Protein AF-A0A812RDA7-F1 (afdb_monomer_lite)

Organism: NCBI:txid878477

Sequence (235 aa):
MCALALPCQLLLAAVVLAHCRSIDVMEEQVRHFTIEQSKSFCCRSGHIDRRTGRPVPCDRIIMVRCISEWFGSTESFESLVQDKLRTVLVHQLANHVFSYSRIVQAMSPTMWVVFDMWTGQWIADGYDLAMLLEIAAGIILYGLFFLPSNCLVLLRLAYKARHLSSRTSVQALLSAGLVATGALMFGLFVMAERSLAYFVGHV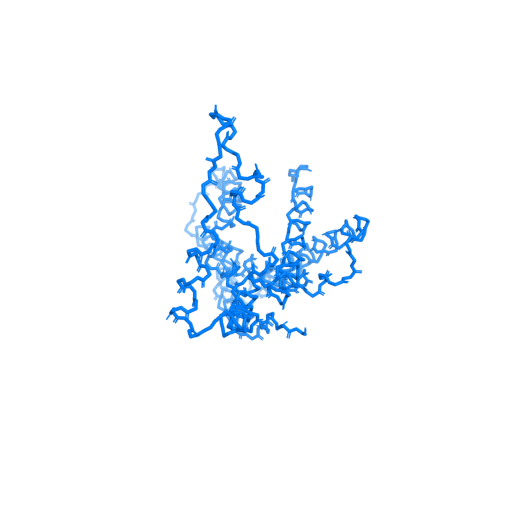FGNSVYASAVTLPVMGLVTVLLWRCMPSAEIV

pLDDT: mean 90.08, std 6.91, range [53.78, 97.69]

Secondary structure (DSSP, 8-state):
--TTHHHHHHHHHHHHHHHHHHHHHHHHHHHT--TTT---HHHHTTTB-TTT--B---THHHHHHHHHHHHSSHHHHHHHIIIIIHHHHHHIIIIITT-HHHHHHHHHHHHHHHHHHHHHHHTTT---HHHHHHHHHHIIIIIIIIHHHHHHHHHHHHHHGGGS---HHHHHHHHHHHHHHHHHHHHHHHHHHHHHHHHHHHHHS-THHHHHHHHHHHHHHHHHHHHHSPP----

Structure (mmCIF, N/CA/C/O backbone):
data_AF-A0A812RDA7-F1
#
_entry.id   AF-A0A812RDA7-F1
#
loop_
_atom_site.group_PDB
_atom_site.id
_atom_site.type_symbol
_atom_site.label_atom_id
_atom_site.label_alt_id
_atom_site.label_comp_id
_atom_site.label_asym_id
_atom_site.label_entity_id
_atom_site.label_seq_id
_atom_site.pdbx_PDB_ins_code
_atom_site.Cartn_x
_atom_site.Cartn_y
_atom_site.Cartn_z
_atom_site.occupancy
_atom_site.B_iso_or_equiv
_atom_site.auth_seq_id
_atom_site.auth_comp_id
_atom_site.auth_asym_id
_atom_site.auth_atom_id
_atom_site.pdbx_PDB_model_num
ATOM 1 N N . MET A 1 1 ? 22.625 10.270 -5.469 1.00 53.78 1 MET A N 1
ATOM 2 C CA . MET A 1 1 ? 21.493 9.776 -4.651 1.00 53.78 1 MET A CA 1
ATOM 3 C C . MET A 1 1 ? 21.488 10.526 -3.326 1.00 53.78 1 MET 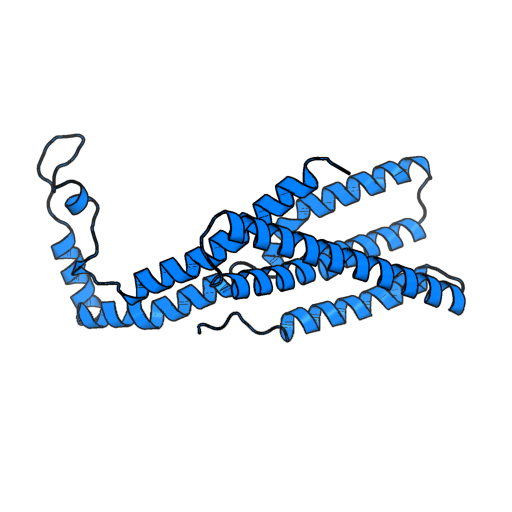A C 1
ATOM 5 O O . MET A 1 1 ? 22.551 10.658 -2.732 1.00 53.78 1 MET A O 1
ATOM 9 N N . CYS A 1 2 ? 20.346 11.061 -2.882 1.00 67.56 2 CYS A N 1
ATOM 10 C CA . CYS A 1 2 ? 20.254 11.782 -1.607 1.00 67.56 2 CYS A CA 1
ATOM 11 C C . CYS A 1 2 ? 20.591 10.855 -0.432 1.00 67.56 2 CYS A C 1
ATOM 13 O O . CYS A 1 2 ? 19.955 9.815 -0.276 1.00 67.56 2 CYS A O 1
ATOM 15 N N . ALA A 1 3 ? 21.518 11.267 0.437 1.00 71.81 3 ALA A N 1
ATOM 16 C CA . ALA A 1 3 ? 21.886 10.535 1.657 1.00 71.81 3 ALA A CA 1
ATOM 17 C C . ALA A 1 3 ? 20.684 10.236 2.585 1.00 71.81 3 ALA A C 1
ATOM 19 O O . ALA A 1 3 ? 20.743 9.334 3.414 1.00 71.81 3 ALA A O 1
ATOM 20 N N . LEU A 1 4 ? 19.573 10.962 2.413 1.00 84.50 4 LEU A N 1
ATOM 21 C CA . LEU A 1 4 ? 18.342 10.810 3.186 1.00 84.50 4 LEU A CA 1
ATOM 22 C C . LEU A 1 4 ? 17.362 9.760 2.635 1.00 84.50 4 LEU A C 1
ATOM 24 O O . LEU A 1 4 ? 16.407 9.416 3.323 1.00 84.50 4 LEU A O 1
ATOM 28 N N . ALA A 1 5 ? 17.576 9.209 1.435 1.00 83.75 5 ALA A N 1
ATOM 29 C CA . ALA A 1 5 ? 16.613 8.284 0.830 1.00 83.75 5 ALA A CA 1
ATOM 30 C C . ALA A 1 5 ? 16.417 7.012 1.674 1.00 83.75 5 ALA A C 1
ATOM 32 O O . ALA A 1 5 ? 15.287 6.642 1.995 1.00 83.75 5 ALA A O 1
ATOM 33 N N . LEU A 1 6 ? 17.520 6.390 2.098 1.00 88.69 6 LEU A N 1
ATOM 34 C CA . LEU A 1 6 ? 17.496 5.178 2.913 1.00 88.69 6 LEU A CA 1
ATOM 35 C C . LEU A 1 6 ? 16.836 5.387 4.292 1.00 88.69 6 LEU A C 1
ATOM 37 O O . LEU A 1 6 ? 15.920 4.627 4.613 1.00 88.69 6 LEU A O 1
ATOM 41 N N . PRO A 1 7 ? 17.218 6.390 5.114 1.00 92.56 7 PRO A N 1
ATOM 42 C CA . PRO A 1 7 ? 16.557 6.598 6.403 1.00 92.56 7 PRO A CA 1
ATOM 43 C C . PRO A 1 7 ? 15.071 6.951 6.255 1.00 92.56 7 PRO A C 1
ATOM 45 O O . PRO A 1 7 ? 14.262 6.478 7.051 1.00 92.56 7 PRO A O 1
ATOM 48 N N . CYS A 1 8 ? 14.676 7.700 5.218 1.00 91.12 8 CYS A N 1
ATOM 49 C CA . CYS A 1 8 ? 13.262 7.974 4.945 1.00 91.12 8 CYS A CA 1
ATOM 50 C C . CYS A 1 8 ? 12.480 6.701 4.588 1.00 91.12 8 CYS A C 1
ATOM 52 O O . CYS A 1 8 ? 11.377 6.500 5.095 1.00 91.12 8 CYS A O 1
ATOM 54 N N . GLN A 1 9 ? 13.046 5.817 3.762 1.00 91.56 9 GLN A N 1
ATOM 55 C CA . GLN A 1 9 ? 12.424 4.537 3.408 1.00 91.56 9 GLN A CA 1
ATOM 56 C C . GLN A 1 9 ? 12.303 3.600 4.616 1.00 91.56 9 GLN A C 1
ATOM 58 O O . GLN A 1 9 ? 11.265 2.965 4.797 1.00 91.56 9 GLN A O 1
ATOM 63 N N . LEU A 1 10 ? 13.326 3.550 5.475 1.00 94.50 10 LEU A N 1
ATOM 64 C CA . LEU A 1 10 ? 13.292 2.776 6.719 1.00 94.50 10 LEU A CA 1
ATOM 65 C C . LEU A 1 10 ? 12.227 3.305 7.685 1.00 94.50 10 LEU A C 1
ATOM 67 O O . LEU A 1 10 ? 11.482 2.513 8.261 1.00 94.50 10 LEU A O 1
ATOM 71 N N . LEU A 1 11 ? 12.118 4.629 7.833 1.00 95.00 11 LEU A N 1
ATOM 72 C CA . LEU A 1 11 ? 11.079 5.249 8.653 1.00 95.00 11 LEU A CA 1
ATOM 73 C C . LEU A 1 11 ? 9.683 4.946 8.100 1.00 95.00 11 LEU A C 1
ATOM 75 O O . LEU A 1 11 ? 8.798 4.562 8.861 1.00 95.00 11 LEU A O 1
ATOM 79 N N . LEU A 1 12 ? 9.489 5.066 6.784 1.00 93.62 12 LEU A N 1
ATOM 80 C CA . LEU A 1 12 ? 8.217 4.745 6.140 1.00 93.62 12 LEU A CA 1
ATOM 81 C C . LEU A 1 12 ? 7.833 3.277 6.367 1.00 93.62 12 LEU A C 1
ATOM 83 O O . LEU A 1 12 ? 6.708 2.998 6.776 1.00 93.62 12 LEU A O 1
ATOM 87 N N . ALA A 1 13 ? 8.769 2.345 6.171 1.00 95.25 13 ALA A N 1
ATOM 88 C CA . ALA A 1 13 ? 8.545 0.926 6.439 1.00 95.25 13 ALA A CA 1
ATOM 89 C C . ALA A 1 13 ? 8.186 0.673 7.916 1.00 95.25 13 ALA A C 1
ATOM 91 O O . ALA A 1 13 ? 7.257 -0.083 8.208 1.00 95.25 13 ALA A O 1
ATOM 92 N N . ALA A 1 14 ? 8.855 1.358 8.848 1.00 95.06 14 ALA A N 1
ATOM 93 C CA . ALA A 1 14 ? 8.555 1.266 10.273 1.00 95.06 14 ALA A CA 1
ATOM 94 C C . ALA A 1 14 ? 7.153 1.799 10.617 1.00 95.06 14 ALA A C 1
ATOM 96 O O . ALA A 1 14 ? 6.456 1.180 11.424 1.00 95.06 14 ALA A O 1
ATOM 97 N N . VAL A 1 15 ? 6.725 2.907 10.000 1.00 94.69 15 VAL A N 1
ATOM 98 C CA . VAL A 1 15 ? 5.376 3.476 10.161 1.00 94.69 15 VAL A CA 1
ATOM 99 C C . VAL A 1 15 ? 4.315 2.532 9.603 1.00 94.69 15 VAL A C 1
ATOM 101 O O . VAL A 1 15 ? 3.302 2.303 10.260 1.00 94.69 15 VAL A O 1
ATOM 104 N N . VAL A 1 16 ? 4.551 1.931 8.435 1.00 94.31 16 VAL A N 1
ATOM 105 C CA . VAL A 1 16 ? 3.636 0.946 7.837 1.00 94.31 16 VAL A CA 1
ATOM 106 C C . VAL A 1 16 ? 3.484 -0.280 8.740 1.00 94.31 16 VAL A C 1
ATOM 108 O O . VAL A 1 16 ? 2.363 -0.695 9.024 1.00 94.31 16 VAL A O 1
ATOM 111 N N . LEU A 1 17 ? 4.586 -0.825 9.261 1.00 94.94 17 LEU A N 1
ATOM 112 C CA . LEU A 1 17 ? 4.541 -1.938 10.216 1.00 94.94 17 LEU A CA 1
ATOM 113 C C . LEU A 1 17 ? 3.783 -1.563 11.498 1.00 94.94 17 LEU A C 1
ATOM 115 O O . LEU A 1 17 ? 2.993 -2.360 12.005 1.00 94.94 17 LEU A O 1
ATOM 119 N N . ALA A 1 18 ? 3.995 -0.350 12.017 1.00 94.00 18 ALA A N 1
ATOM 120 C CA . ALA A 1 18 ? 3.267 0.151 13.179 1.00 94.00 18 ALA A CA 1
ATOM 121 C C . ALA A 1 18 ? 1.764 0.296 12.893 1.00 94.00 18 ALA A C 1
ATOM 123 O O . ALA A 1 18 ? 0.947 -0.091 13.727 1.00 94.00 18 ALA A O 1
ATOM 124 N N . HIS A 1 19 ? 1.396 0.778 11.703 1.00 93.25 19 HIS A N 1
ATOM 125 C CA . HIS A 1 19 ? 0.008 0.843 11.262 1.00 93.25 19 HIS A CA 1
ATOM 126 C C . HIS A 1 19 ? -0.628 -0.550 11.213 1.00 93.25 19 HIS A C 1
ATOM 128 O O . HIS A 1 19 ? -1.679 -0.744 11.819 1.00 93.25 19 HIS A O 1
ATOM 134 N N . CYS A 1 20 ? 0.026 -1.542 10.597 1.00 93.38 20 CYS A N 1
ATOM 135 C CA . CYS A 1 20 ? -0.499 -2.910 10.550 1.00 93.38 20 CYS A CA 1
ATOM 136 C C . CYS A 1 20 ? -0.745 -3.490 11.951 1.00 93.38 20 CYS A C 1
ATOM 138 O O . CYS A 1 20 ? -1.768 -4.125 12.167 1.00 93.38 20 CYS A O 1
ATOM 140 N N . ARG A 1 21 ? 0.137 -3.225 12.923 1.00 93.00 21 ARG A N 1
ATOM 141 C CA . ARG A 1 21 ? -0.072 -3.653 14.320 1.00 93.00 21 ARG A CA 1
ATOM 142 C C . ARG A 1 21 ? -1.177 -2.876 15.032 1.00 93.00 21 ARG A C 1
ATOM 144 O O . ARG A 1 21 ? -1.852 -3.424 15.894 1.00 93.00 21 ARG A O 1
ATOM 151 N N . SER A 1 22 ? -1.361 -1.598 14.700 1.00 93.88 22 SER A N 1
ATOM 152 C CA . SER A 1 22 ? -2.444 -0.793 15.278 1.00 93.88 22 SER A CA 1
ATOM 153 C C . SER A 1 22 ? -3.825 -1.342 14.917 1.00 93.88 22 SER A C 1
ATOM 155 O O . SER A 1 22 ? -4.755 -1.180 15.701 1.00 93.88 22 SER A O 1
ATOM 157 N N . ILE A 1 23 ? -3.935 -2.043 13.780 1.00 93.56 23 ILE A N 1
ATOM 158 C CA . ILE A 1 23 ? -5.151 -2.763 13.389 1.00 93.56 23 ILE A CA 1
ATOM 159 C C . ILE A 1 23 ? -5.440 -3.884 14.392 1.00 93.56 23 ILE A C 1
ATOM 161 O O . ILE A 1 23 ? -6.559 -3.942 14.884 1.00 93.56 23 ILE A O 1
ATOM 165 N N . ASP A 1 24 ? -4.442 -4.693 14.766 1.00 91.88 24 ASP A N 1
ATOM 166 C CA . ASP A 1 24 ? -4.619 -5.773 15.754 1.00 91.88 24 ASP A CA 1
ATOM 167 C C . ASP A 1 24 ? -5.006 -5.212 17.136 1.00 91.88 24 ASP A C 1
ATOM 169 O O . ASP A 1 24 ? -5.885 -5.735 17.815 1.00 91.88 24 ASP A O 1
ATOM 173 N N . VAL A 1 25 ? -4.380 -4.103 17.554 1.00 92.94 25 VAL A N 1
ATOM 174 C CA . VAL A 1 25 ? -4.722 -3.432 18.822 1.00 92.94 25 VAL A CA 1
ATOM 175 C C . VAL A 1 25 ? -6.158 -2.913 18.795 1.00 92.94 25 VAL A C 1
ATOM 177 O O . VAL A 1 25 ? -6.892 -3.080 19.768 1.00 92.94 25 VAL A O 1
ATOM 180 N N . MET A 1 26 ? -6.563 -2.281 17.694 1.00 94.50 26 MET A N 1
ATOM 181 C CA . MET A 1 26 ? -7.933 -1.814 17.516 1.00 94.50 26 MET A CA 1
ATOM 182 C C . MET A 1 26 ? -8.912 -2.991 17.513 1.00 94.50 26 MET A C 1
ATOM 184 O O . MET A 1 26 ? -9.963 -2.909 18.142 1.00 94.50 26 MET A O 1
ATOM 188 N N . GLU A 1 27 ? -8.573 -4.089 16.838 1.00 94.56 27 GLU A N 1
ATOM 189 C CA . GLU A 1 27 ? -9.413 -5.282 16.760 1.00 94.56 27 GLU A CA 1
ATOM 190 C C . GLU A 1 27 ? -9.661 -5.855 18.151 1.00 94.56 27 GLU A C 1
ATOM 192 O O . GLU A 1 27 ? -10.808 -6.104 18.518 1.00 94.56 27 GLU A O 1
ATOM 197 N N . GLU A 1 28 ? -8.605 -5.968 18.953 1.00 93.62 28 GLU A N 1
ATOM 198 C CA . GLU A 1 28 ? -8.676 -6.464 20.321 1.00 93.62 28 GLU A CA 1
ATOM 199 C C . GLU A 1 28 ? -9.503 -5.546 21.236 1.00 93.62 28 GLU A C 1
ATOM 201 O O . GLU A 1 28 ? -10.302 -6.023 22.046 1.00 93.62 28 GLU A O 1
ATOM 206 N N . GLN A 1 29 ? -9.363 -4.225 21.080 1.00 93.88 29 GLN A N 1
ATOM 207 C CA . GLN A 1 29 ? -10.155 -3.237 21.821 1.00 93.88 29 GLN A CA 1
ATOM 208 C C . GLN A 1 29 ? -11.645 -3.309 21.477 1.00 93.88 29 GLN A C 1
ATOM 210 O O . GLN A 1 29 ? -12.482 -3.212 22.371 1.00 93.88 29 GLN A O 1
ATOM 215 N N . VAL A 1 30 ? -11.983 -3.477 20.196 1.00 94.94 30 VAL A N 1
ATOM 216 C CA . VAL A 1 30 ? -13.377 -3.597 19.748 1.00 94.94 30 VAL A CA 1
ATOM 217 C C . VAL A 1 30 ? -13.956 -4.954 20.149 1.00 94.94 30 VAL A C 1
ATOM 219 O O . VAL A 1 30 ? -15.111 -5.023 20.559 1.00 94.94 30 VAL A O 1
ATOM 222 N N . ARG A 1 31 ? -13.155 -6.026 20.101 1.00 95.06 31 ARG A N 1
ATOM 223 C CA . ARG A 1 31 ? -13.557 -7.378 20.516 1.00 95.06 31 ARG A CA 1
ATOM 224 C C . ARG A 1 31 ? -13.982 -7.445 21.982 1.00 95.06 31 ARG A C 1
ATOM 226 O O . ARG A 1 31 ? -14.918 -8.170 22.295 1.00 95.06 31 ARG A O 1
ATOM 233 N N . HIS A 1 32 ? -13.309 -6.705 22.858 1.00 95.00 32 HIS A N 1
ATOM 234 C CA . HIS A 1 32 ? -13.606 -6.663 24.294 1.00 95.00 32 HIS A CA 1
ATOM 235 C C . HIS A 1 32 ? -14.386 -5.410 24.704 1.00 95.00 32 HIS A C 1
ATOM 237 O O . HIS A 1 32 ? -14.460 -5.082 25.888 1.00 95.00 32 HIS A O 1
ATOM 243 N N . PHE A 1 33 ? -14.950 -4.684 23.737 1.00 96.25 33 PHE A N 1
ATOM 244 C CA . PHE A 1 33 ? -15.689 -3.466 24.017 1.00 96.25 33 PHE A CA 1
ATOM 245 C C . PHE A 1 33 ? -16.925 -3.762 24.867 1.00 96.25 33 PHE A C 1
ATOM 247 O O . PHE A 1 33 ? -17.773 -4.561 24.474 1.00 96.25 33 PHE A O 1
ATOM 254 N N . THR A 1 34 ? -17.068 -3.040 25.977 1.00 95.56 34 THR A N 1
ATOM 255 C CA . THR A 1 34 ? -18.332 -2.927 26.705 1.00 95.56 34 THR A CA 1
ATOM 256 C C . THR A 1 34 ? -18.629 -1.462 26.999 1.00 95.56 34 THR A C 1
ATOM 258 O O . THR A 1 34 ? -17.729 -0.643 27.235 1.00 95.56 34 THR A O 1
ATOM 261 N N . ILE A 1 35 ? -19.912 -1.115 27.021 1.00 94.19 35 ILE A N 1
ATOM 262 C CA . ILE A 1 35 ? -20.395 0.191 27.465 1.00 94.19 35 ILE A CA 1
ATOM 263 C C . ILE A 1 35 ? -19.944 0.430 28.906 1.00 94.19 35 ILE A C 1
ATOM 265 O O . ILE A 1 35 ? -19.608 1.562 29.271 1.00 94.19 35 ILE A O 1
ATOM 269 N N . GLU A 1 36 ? -19.868 -0.630 29.717 1.00 91.50 36 GLU A N 1
ATOM 270 C CA . GLU A 1 36 ? -19.418 -0.519 31.095 1.00 91.50 36 GLU A CA 1
ATOM 271 C C . GLU A 1 36 ? -17.983 0.021 31.199 1.00 91.50 36 GLU A C 1
ATOM 273 O O . GLU A 1 36 ? -17.726 0.974 31.938 1.00 91.50 36 GLU A O 1
ATOM 278 N N . GLN A 1 37 ? -17.063 -0.536 30.410 1.00 91.69 37 GLN A N 1
ATOM 279 C CA . GLN A 1 37 ? -15.653 -0.143 30.404 1.00 91.69 37 GLN A CA 1
ATOM 280 C C . GLN A 1 37 ? -15.398 1.181 29.668 1.00 91.69 37 GLN A C 1
ATOM 282 O O . GLN A 1 37 ? -14.333 1.792 29.828 1.00 91.69 37 GLN A O 1
ATOM 287 N N . SER A 1 38 ? -16.371 1.662 28.889 1.00 90.94 38 SER A N 1
ATOM 288 C CA . SER A 1 38 ? -16.282 2.949 28.206 1.00 90.94 38 SER A CA 1
ATOM 289 C C . SER A 1 38 ? -16.279 4.120 29.204 1.00 90.94 38 SER A C 1
ATOM 291 O O . SER A 1 38 ? -17.072 4.189 30.146 1.00 90.94 38 SER A O 1
ATOM 293 N N . LYS A 1 39 ? -15.353 5.068 29.012 1.00 86.25 39 LYS A N 1
ATOM 294 C CA . LYS A 1 39 ? -15.210 6.254 29.874 1.00 86.25 39 LYS A CA 1
ATOM 295 C C . LYS A 1 39 ? -15.527 7.520 29.091 1.00 86.25 39 LYS A C 1
ATOM 297 O O . LYS A 1 39 ? -14.724 7.913 28.241 1.00 86.25 39 LYS A O 1
ATOM 302 N N . SER A 1 40 ? -16.632 8.187 29.426 1.00 85.88 40 SER A N 1
ATOM 303 C CA . SER A 1 40 ? -16.918 9.537 28.933 1.00 85.88 40 SER A CA 1
ATOM 304 C C . SER A 1 40 ? -15.986 10.569 29.580 1.00 85.88 40 SER A C 1
ATOM 306 O O . SER A 1 40 ? -15.311 10.309 30.587 1.00 85.88 40 SER A O 1
ATOM 308 N N . PHE A 1 41 ? -15.912 11.757 28.982 1.00 85.62 41 PHE A N 1
ATOM 309 C CA . PHE A 1 41 ? -15.044 12.831 29.466 1.00 85.62 41 PHE A CA 1
ATOM 310 C C . PHE A 1 41 ? -15.377 13.248 30.909 1.00 85.62 41 PHE A C 1
ATOM 312 O O . PHE A 1 41 ? -14.464 13.476 31.710 1.00 85.62 41 PHE A O 1
ATOM 319 N N . CYS A 1 42 ? -16.669 13.293 31.260 1.00 88.25 42 CYS A N 1
ATOM 320 C CA . CYS A 1 42 ? -17.108 13.664 32.604 1.00 88.25 42 CYS A CA 1
ATOM 321 C C . CYS A 1 42 ? -16.633 12.640 33.652 1.00 88.25 42 CYS A C 1
ATOM 323 O O . CYS A 1 42 ? -16.066 13.038 34.670 1.00 88.25 42 CYS A O 1
ATOM 325 N N . CYS A 1 43 ? -16.723 11.336 33.360 1.00 88.19 43 CYS A N 1
ATOM 326 C CA . CYS A 1 43 ? -16.237 10.276 34.245 1.00 88.19 43 CYS A CA 1
ATOM 327 C C . CYS A 1 43 ? -14.715 10.331 34.440 1.00 88.19 43 CYS A C 1
ATOM 329 O O . CYS A 1 43 ? -14.224 10.138 35.550 1.00 88.19 43 CYS A O 1
ATOM 331 N N . ARG A 1 44 ? -13.943 10.642 33.386 1.00 89.38 44 ARG A N 1
ATOM 332 C CA . ARG A 1 44 ? -12.477 10.800 33.498 1.00 89.38 44 ARG A CA 1
ATOM 333 C C . ARG A 1 44 ? -12.060 11.994 34.356 1.00 89.38 44 ARG A C 1
ATOM 335 O O . ARG A 1 44 ? -10.966 11.978 34.912 1.00 89.38 44 ARG A O 1
ATOM 342 N N . SER A 1 45 ? -12.903 13.017 34.445 1.00 88.75 45 SER A N 1
ATOM 343 C CA . SER A 1 45 ? -12.635 14.237 35.215 1.00 88.75 45 SER A CA 1
ATOM 344 C C . SER A 1 45 ? -13.228 14.190 36.627 1.00 88.75 45 SER A C 1
ATOM 346 O O . SER A 1 45 ? -13.282 15.218 37.294 1.00 88.75 45 SER A O 1
ATOM 348 N N . GLY A 1 46 ? -13.708 13.024 37.080 1.00 91.00 46 GLY A N 1
ATOM 349 C CA . GLY A 1 46 ? -14.342 12.877 38.392 1.00 91.00 46 GLY A CA 1
ATOM 350 C C . GLY A 1 46 ? -15.643 13.667 38.529 1.00 91.00 46 GLY A C 1
ATOM 351 O O . GLY A 1 46 ? -15.989 14.073 39.631 1.00 91.00 46 GLY A O 1
ATOM 352 N N . HIS A 1 47 ? -16.339 13.922 37.416 1.00 91.94 47 HIS A N 1
ATOM 353 C CA . HIS A 1 47 ? -17.527 14.776 37.361 1.00 91.94 47 HIS A CA 1
ATOM 354 C C . HIS A 1 47 ? -17.289 16.214 37.837 1.00 91.94 47 HIS A C 1
ATOM 356 O O . HIS A 1 47 ? -18.219 16.858 38.306 1.00 91.94 47 HIS A O 1
ATOM 362 N N . ILE A 1 48 ? -16.073 16.744 37.667 1.00 94.00 48 ILE A N 1
ATOM 363 C CA . ILE A 1 48 ? -15.737 18.140 37.962 1.00 94.00 48 ILE A CA 1
ATOM 364 C C . ILE A 1 48 ? -15.336 18.868 36.675 1.00 94.00 48 ILE A C 1
ATOM 366 O O . ILE A 1 48 ? -14.478 18.404 35.919 1.00 94.00 48 ILE A O 1
ATOM 370 N N . ASP A 1 49 ? -15.934 20.033 36.427 1.00 90.94 49 ASP A N 1
ATOM 371 C CA . ASP A 1 49 ? -15.469 20.951 35.386 1.00 90.94 49 ASP A CA 1
ATOM 372 C C . ASP A 1 49 ? -14.127 21.565 35.810 1.00 90.94 49 ASP A C 1
ATOM 374 O O . ASP A 1 49 ? -14.045 22.304 36.791 1.00 90.94 49 ASP A O 1
ATOM 378 N N . ARG A 1 50 ? -13.066 21.293 35.042 1.00 88.94 50 ARG A N 1
ATOM 379 C CA . ARG A 1 50 ? -11.705 21.779 35.326 1.00 88.94 50 ARG A CA 1
ATOM 380 C C . ARG A 1 50 ? -11.579 23.302 35.343 1.00 88.94 50 ARG A C 1
ATOM 382 O O . ARG A 1 50 ? -10.643 23.809 35.951 1.00 88.94 50 ARG A O 1
ATOM 389 N N . ARG A 1 51 ? -12.468 24.031 34.664 1.00 91.25 51 ARG A N 1
ATOM 390 C CA . ARG A 1 51 ? -12.411 25.496 34.580 1.00 91.25 51 ARG A CA 1
ATOM 391 C C . ARG A 1 51 ? -13.149 26.166 35.732 1.00 91.25 51 ARG A C 1
ATOM 393 O O . ARG A 1 51 ? -12.697 27.191 36.226 1.00 91.25 51 ARG A O 1
ATOM 400 N N . THR A 1 52 ? -14.297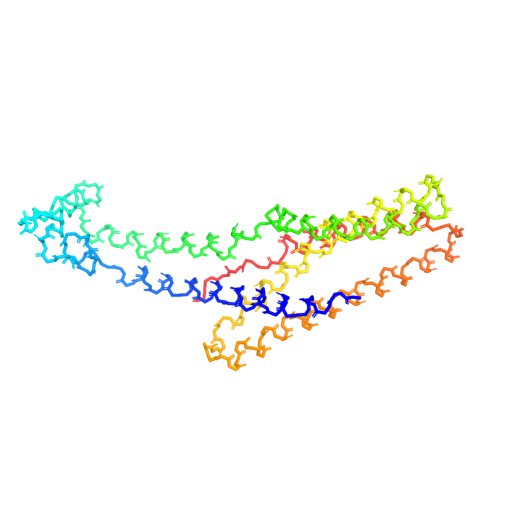 25.622 36.125 1.00 93.69 52 THR A N 1
ATOM 401 C CA . THR A 1 52 ? -15.169 26.246 37.134 1.00 93.69 52 THR A CA 1
ATOM 402 C C . THR A 1 52 ? -15.077 25.588 38.509 1.00 93.69 52 THR A C 1
ATOM 404 O O . THR A 1 52 ? -15.551 26.166 39.484 1.00 93.69 52 THR A O 1
ATOM 407 N N . GLY A 1 53 ? -14.494 24.389 38.601 1.00 92.94 53 GLY A N 1
ATOM 408 C CA . GLY A 1 53 ? -14.430 23.585 39.822 1.00 92.94 53 GLY A CA 1
ATOM 409 C C . GLY A 1 53 ? -15.779 23.006 40.256 1.00 92.94 53 GLY A C 1
ATOM 410 O O . GLY A 1 53 ? -15.883 22.457 41.350 1.00 92.94 53 GLY A O 1
ATOM 411 N N . ARG A 1 54 ? -16.829 23.143 39.436 1.00 93.75 54 ARG A N 1
ATOM 412 C CA . ARG A 1 54 ? -18.193 22.745 39.800 1.00 93.75 54 ARG A CA 1
ATOM 413 C C . ARG A 1 54 ? -18.499 21.305 39.375 1.00 93.75 54 ARG A C 1
ATOM 415 O O . ARG A 1 54 ? -17.970 20.857 38.353 1.00 93.75 54 ARG A O 1
ATOM 422 N N . PRO A 1 55 ? -19.382 20.596 40.105 1.00 92.31 55 PRO A N 1
ATOM 423 C CA . PRO A 1 55 ? -19.887 19.299 39.677 1.00 92.31 55 PRO A CA 1
ATOM 424 C C . PRO A 1 55 ? -20.624 19.400 38.338 1.00 92.31 55 PRO A C 1
ATOM 426 O O . PRO A 1 55 ? -21.441 20.303 38.148 1.00 92.31 55 PRO A O 1
ATOM 429 N N . VAL A 1 56 ? -20.365 18.462 37.427 1.00 91.19 56 VAL A N 1
ATOM 430 C CA . VAL A 1 56 ? -21.083 18.319 36.153 1.00 91.19 56 VAL A CA 1
ATOM 431 C C . VAL A 1 56 ? -21.913 17.033 36.141 1.00 91.19 56 VAL A C 1
ATOM 433 O O . VAL A 1 56 ? -21.439 15.995 36.612 1.00 91.19 56 VAL A O 1
ATOM 436 N N . PRO A 1 57 ? -23.144 17.063 35.598 1.00 88.81 57 PRO A N 1
ATOM 437 C CA . PRO A 1 57 ? -23.979 15.873 35.505 1.00 88.81 57 PRO A CA 1
ATOM 438 C C . PRO A 1 57 ? -23.325 14.806 34.617 1.00 88.81 57 PRO A C 1
ATOM 440 O O . PRO A 1 57 ? -22.668 15.109 33.621 1.00 88.81 57 PRO A O 1
ATOM 443 N N . CYS A 1 58 ? -23.505 13.541 34.995 1.00 89.06 58 CYS A N 1
ATOM 444 C CA . CYS A 1 58 ? -23.021 12.404 34.224 1.00 89.06 58 CYS A CA 1
ATOM 445 C C . CYS A 1 58 ? -23.945 12.148 33.026 1.00 89.06 58 CYS A C 1
ATOM 447 O O . CYS A 1 58 ? -25.087 11.723 33.192 1.00 89.06 58 CYS A O 1
ATOM 449 N N . ASP A 1 59 ? -23.434 12.365 31.818 1.00 88.81 59 ASP A N 1
ATOM 450 C CA . ASP A 1 59 ? -24.129 12.087 30.555 1.00 88.81 59 ASP A CA 1
ATOM 451 C C . ASP A 1 59 ? -24.301 10.585 30.270 1.00 88.81 59 ASP A C 1
ATOM 453 O O . ASP A 1 59 ? -25.156 10.191 29.477 1.00 88.81 59 ASP A O 1
ATOM 457 N N . ARG A 1 60 ? -23.541 9.727 30.960 1.00 90.88 60 ARG A N 1
ATOM 458 C CA . ARG A 1 60 ? -23.535 8.274 30.748 1.00 90.88 60 ARG A CA 1
ATOM 459 C C . ARG A 1 60 ? -24.916 7.640 30.879 1.00 90.88 60 ARG A C 1
ATOM 461 O O . ARG A 1 60 ? -25.255 6.785 30.072 1.00 90.88 60 ARG A O 1
ATOM 468 N N . ILE A 1 61 ? -25.712 8.053 31.868 1.00 89.25 61 ILE A N 1
ATOM 469 C CA . ILE A 1 61 ? -27.051 7.481 32.099 1.00 89.25 61 ILE A CA 1
ATOM 470 C C . ILE A 1 61 ? -27.958 7.751 30.893 1.00 89.25 61 ILE A C 1
ATOM 472 O O . ILE A 1 61 ? -28.685 6.865 30.449 1.00 89.25 61 ILE A O 1
ATOM 476 N N . ILE A 1 62 ? -27.876 8.964 30.342 1.00 91.06 62 ILE A N 1
ATOM 477 C CA . ILE A 1 62 ? -28.659 9.374 29.175 1.00 91.06 62 ILE A CA 1
ATOM 478 C C . ILE A 1 62 ? -28.203 8.576 27.949 1.00 91.06 62 ILE A C 1
ATOM 480 O O . ILE A 1 62 ? -29.033 7.983 27.269 1.00 91.06 62 ILE A O 1
ATOM 484 N N . MET A 1 63 ? -26.890 8.485 27.717 1.00 92.94 63 MET A N 1
ATOM 485 C CA . MET A 1 63 ? -26.325 7.729 26.595 1.00 92.94 63 MET A CA 1
ATOM 486 C C . MET A 1 63 ? -26.711 6.246 26.633 1.00 92.94 63 MET A C 1
ATOM 488 O O . MET A 1 63 ? -27.143 5.710 25.619 1.00 92.94 63 MET A O 1
ATOM 492 N N . VAL A 1 64 ? -26.603 5.594 27.797 1.00 94.75 64 VAL A N 1
ATOM 493 C CA . VAL A 1 64 ? -26.996 4.184 27.980 1.00 94.75 64 VAL A CA 1
ATOM 494 C C . VAL A 1 64 ? -28.471 3.988 27.646 1.00 94.75 64 VAL A C 1
ATOM 496 O O . VAL A 1 64 ? -28.814 3.062 26.918 1.00 94.75 64 VAL A O 1
ATOM 499 N N . ARG A 1 65 ? -29.343 4.884 28.122 1.00 94.94 65 ARG A N 1
ATOM 500 C CA . ARG A 1 65 ? -30.775 4.813 27.827 1.00 94.94 65 ARG A CA 1
ATOM 501 C C . ARG A 1 65 ? -31.062 4.966 26.333 1.00 94.94 65 ARG A C 1
ATOM 503 O O . ARG A 1 65 ? -31.803 4.156 25.790 1.00 94.94 65 ARG A O 1
ATOM 510 N N . CYS A 1 66 ? -30.453 5.948 25.669 1.00 96.44 66 CYS A N 1
ATOM 511 C CA . CYS A 1 66 ? -30.610 6.133 24.224 1.00 96.44 66 CYS A CA 1
ATOM 512 C C . CYS A 1 66 ? -30.112 4.917 23.433 1.00 96.44 66 CYS A C 1
ATOM 514 O O . CYS A 1 66 ? -30.771 4.495 22.489 1.00 96.44 66 CYS A O 1
ATOM 516 N N . ILE A 1 67 ? -28.982 4.322 23.832 1.00 96.50 67 ILE A N 1
ATOM 517 C CA . ILE A 1 67 ? -28.465 3.098 23.206 1.00 96.50 67 ILE A CA 1
ATOM 518 C C . ILE A 1 67 ? -29.475 1.955 23.356 1.00 96.50 67 ILE A C 1
ATOM 520 O O . ILE A 1 67 ? -29.812 1.317 22.362 1.00 96.50 67 ILE A O 1
ATOM 524 N N . SER A 1 68 ? -30.010 1.726 24.557 1.00 97.06 68 SER A N 1
ATOM 525 C CA . SER A 1 68 ? -31.033 0.696 24.763 1.00 97.06 68 SER A CA 1
ATOM 526 C C . SER A 1 68 ? -32.296 0.954 23.940 1.00 97.06 68 SER A C 1
ATOM 528 O O . SER A 1 68 ? -32.846 0.019 23.369 1.00 97.06 68 SER A O 1
ATOM 530 N N . GLU A 1 69 ? -32.740 2.207 23.827 1.00 97.44 69 GLU A N 1
ATOM 531 C CA . GLU A 1 69 ? -33.904 2.572 23.009 1.00 97.44 69 GLU A CA 1
ATOM 532 C C . GLU A 1 69 ? -33.655 2.352 21.503 1.00 97.44 69 GLU A C 1
ATOM 534 O O . GLU A 1 69 ? -34.553 1.896 20.798 1.00 97.44 69 GLU A O 1
ATOM 539 N N . TRP A 1 70 ? -32.446 2.623 20.996 1.00 97.69 70 TRP A N 1
ATOM 540 C CA . TRP A 1 70 ? -32.117 2.463 19.571 1.00 97.69 70 TRP A CA 1
ATOM 541 C C . TRP A 1 70 ? -31.799 1.025 19.156 1.00 97.69 70 TRP A C 1
ATOM 543 O O . TRP A 1 70 ? -32.129 0.626 18.041 1.00 97.69 70 TRP A O 1
ATOM 553 N N . PHE A 1 71 ? -31.143 0.254 20.025 1.00 97.19 71 PHE A N 1
ATOM 554 C CA . PHE A 1 71 ? -30.633 -1.086 19.707 1.00 97.19 71 PHE A CA 1
ATOM 555 C C . PHE A 1 71 ? -31.407 -2.214 20.405 1.00 97.19 71 PHE A C 1
ATOM 557 O O . PHE A 1 71 ? -31.070 -3.388 20.244 1.00 97.19 71 PHE A O 1
ATOM 564 N N . GLY A 1 72 ? -32.442 -1.876 21.178 1.00 97.56 72 GLY A N 1
ATOM 565 C CA . GLY A 1 72 ? -33.262 -2.799 21.967 1.00 97.56 72 GLY A CA 1
ATOM 566 C C . GLY A 1 72 ? -32.659 -3.133 23.333 1.00 97.56 72 GLY A C 1
ATOM 567 O O . GLY A 1 72 ? -33.393 -3.285 24.307 1.00 97.56 72 GLY A O 1
ATOM 568 N N . SER A 1 73 ? -31.329 -3.208 23.428 1.00 97.19 73 SER A N 1
ATOM 569 C CA . SER A 1 73 ? -30.605 -3.321 24.694 1.00 97.19 73 SER A CA 1
ATOM 570 C C . SER A 1 73 ? -29.136 -2.910 24.549 1.00 97.19 73 SER A C 1
ATOM 572 O O . SER A 1 73 ? -28.617 -2.762 23.437 1.00 97.19 73 SER A O 1
ATOM 574 N N . THR A 1 74 ? -28.450 -2.749 25.680 1.00 96.94 74 THR A N 1
ATOM 575 C CA . THR A 1 74 ? -27.001 -2.526 25.737 1.00 96.94 74 THR A CA 1
ATOM 576 C C . THR A 1 74 ? -26.209 -3.711 25.191 1.00 96.94 74 THR A C 1
ATOM 578 O O . THR A 1 74 ? -25.249 -3.514 24.454 1.00 96.94 74 THR A O 1
ATOM 581 N N . GLU A 1 75 ? -26.649 -4.937 25.470 1.00 97.31 75 GLU A N 1
ATOM 582 C CA . GLU A 1 75 ? -25.997 -6.178 25.033 1.00 97.31 75 GLU A CA 1
ATOM 583 C C . GLU A 1 75 ? -26.118 -6.361 23.514 1.00 97.31 75 GLU A C 1
ATOM 585 O O . GLU A 1 75 ? -25.163 -6.767 22.855 1.00 97.31 75 GLU A O 1
ATOM 590 N N . SER A 1 76 ? -27.277 -6.013 22.942 1.00 97.00 76 SER A N 1
ATOM 591 C CA . SER A 1 76 ? -27.503 -6.012 21.491 1.00 97.00 76 SER A CA 1
ATOM 592 C C . SER A 1 76 ? -26.547 -5.048 20.779 1.00 97.00 76 SER A C 1
ATOM 594 O O . SER A 1 76 ? -25.918 -5.402 19.777 1.00 97.00 76 SER A O 1
ATOM 596 N N . PHE A 1 77 ? -26.363 -3.844 21.334 1.00 97.12 77 PHE A N 1
ATOM 597 C CA . PHE A 1 77 ? -25.387 -2.884 20.823 1.00 97.12 77 PHE A CA 1
ATOM 598 C C . PHE A 1 77 ? -23.946 -3.391 20.946 1.00 97.12 77 PHE A C 1
ATOM 600 O O . PHE A 1 77 ? -23.190 -3.320 19.978 1.00 97.12 77 PHE A O 1
ATOM 607 N N . GLU A 1 78 ? -23.557 -3.912 22.111 1.00 97.62 78 GLU A N 1
ATOM 608 C CA . GLU A 1 78 ? -22.213 -4.454 22.328 1.00 97.62 78 GLU A CA 1
ATOM 609 C C . GLU A 1 78 ? -21.910 -5.606 21.368 1.00 97.62 78 GLU A C 1
ATOM 611 O O . GLU A 1 78 ? -20.858 -5.599 20.733 1.00 97.62 78 GLU A O 1
ATOM 616 N N . SER A 1 79 ? -22.853 -6.530 21.167 1.00 96.94 79 SER A N 1
ATOM 617 C CA . SER A 1 79 ? -22.718 -7.619 20.194 1.00 96.94 79 SER A CA 1
ATOM 618 C C . SER A 1 79 ? -22.543 -7.092 18.765 1.00 96.94 79 SER A C 1
ATOM 620 O O . SER A 1 79 ? -21.650 -7.537 18.041 1.00 96.94 79 SER A O 1
ATOM 622 N N . LEU A 1 80 ? -23.325 -6.080 18.369 1.00 96.69 80 LEU A N 1
ATOM 623 C CA . LEU A 1 80 ? -23.187 -5.430 17.064 1.00 96.69 80 LEU A CA 1
ATOM 624 C C . LEU A 1 80 ? -21.802 -4.788 16.887 1.00 96.69 80 LEU A C 1
ATOM 626 O O . LEU A 1 80 ? -21.214 -4.879 15.805 1.00 96.69 80 LEU A O 1
ATOM 630 N N . VAL A 1 81 ? -21.273 -4.146 17.931 1.00 95.81 81 VAL A N 1
ATOM 631 C CA . VAL A 1 81 ? -19.938 -3.535 17.922 1.00 95.81 81 VAL A CA 1
ATOM 632 C C . VAL A 1 81 ? -18.842 -4.602 17.830 1.00 95.81 81 VAL A C 1
ATOM 634 O O . VAL A 1 81 ? -17.972 -4.526 16.959 1.00 95.81 81 VAL A O 1
ATOM 637 N N . GLN A 1 82 ? -18.897 -5.612 18.693 1.00 96.00 82 GLN A N 1
ATOM 638 C CA . GLN A 1 82 ? -17.884 -6.661 18.792 1.00 96.00 82 GLN A CA 1
ATOM 639 C C . GLN A 1 82 ? -17.807 -7.533 17.533 1.00 96.00 82 GLN A C 1
ATOM 641 O O . GLN A 1 82 ? -16.724 -8.010 17.197 1.00 96.00 82 GLN A O 1
ATOM 646 N N . ASP A 1 83 ? -18.924 -7.731 16.828 1.00 94.38 83 ASP A N 1
ATOM 647 C CA . ASP A 1 83 ? -18.974 -8.596 15.650 1.00 94.38 83 ASP A CA 1
ATOM 648 C C . ASP A 1 83 ? -18.969 -7.811 14.330 1.00 94.38 83 ASP A C 1
ATOM 650 O O . ASP A 1 83 ? -17.980 -7.806 13.582 1.00 94.38 83 ASP A O 1
ATOM 654 N N . LYS A 1 84 ? -20.062 -7.092 14.049 1.00 94.50 84 LYS A N 1
ATOM 655 C CA . LYS A 1 84 ? -20.270 -6.428 12.758 1.00 94.50 84 LYS A CA 1
ATOM 656 C C . LYS A 1 84 ? -19.322 -5.249 12.567 1.00 94.50 84 LYS A C 1
ATOM 658 O O . LYS A 1 84 ? -18.687 -5.144 11.516 1.00 94.50 84 LYS A O 1
ATOM 663 N N . LEU A 1 85 ? -19.214 -4.363 13.562 1.00 93.88 85 LEU A N 1
ATOM 664 C CA . LEU A 1 85 ? -18.333 -3.198 13.451 1.00 93.88 85 LEU A CA 1
ATOM 665 C C . LEU A 1 85 ? -16.863 -3.626 13.398 1.00 93.88 85 LEU A C 1
ATOM 667 O O . LEU A 1 85 ? -16.136 -3.121 12.547 1.00 93.88 85 LEU A O 1
ATOM 671 N N . ARG A 1 86 ? -16.444 -4.590 14.230 1.00 93.44 86 ARG A N 1
ATOM 672 C CA . ARG A 1 86 ? -15.091 -5.170 14.183 1.00 93.44 86 ARG A CA 1
ATOM 673 C C . ARG A 1 86 ? -14.730 -5.652 12.781 1.00 93.44 86 ARG A C 1
ATOM 675 O O . ARG A 1 86 ? -13.735 -5.200 12.221 1.00 93.44 86 ARG A O 1
ATOM 682 N N . THR A 1 87 ? -15.558 -6.520 12.201 1.00 92.38 87 THR A N 1
ATOM 683 C CA . THR A 1 87 ? -15.307 -7.109 10.877 1.00 92.38 87 THR A CA 1
ATOM 684 C C . THR A 1 87 ? -15.178 -6.031 9.801 1.00 92.38 87 THR A C 1
ATOM 686 O O . THR A 1 87 ? -14.242 -6.051 9.001 1.00 92.38 87 THR A O 1
ATOM 689 N N . VAL A 1 88 ? -16.074 -5.037 9.811 1.00 93.88 88 VAL A N 1
ATOM 690 C CA . VAL A 1 88 ? -16.026 -3.923 8.854 1.00 93.88 88 VAL A CA 1
ATOM 691 C C . VAL A 1 88 ? -14.779 -3.063 9.061 1.00 93.88 88 VAL A C 1
ATOM 693 O O . VAL A 1 88 ? -14.108 -2.737 8.084 1.00 93.88 88 VAL A O 1
ATOM 696 N N . LEU A 1 89 ? -14.440 -2.707 10.302 1.00 92.50 89 LEU A N 1
ATOM 697 C CA . LEU A 1 89 ? -13.288 -1.855 10.601 1.00 92.50 89 LEU A CA 1
ATOM 698 C C . LEU A 1 89 ? -11.972 -2.510 10.190 1.00 92.50 89 LEU A C 1
ATOM 700 O O . LEU A 1 89 ? -11.184 -1.880 9.484 1.00 92.50 89 LEU A O 1
ATOM 704 N N . VAL A 1 90 ? -11.746 -3.769 10.571 1.00 90.81 90 VAL A N 1
ATOM 705 C CA . VAL A 1 90 ? -10.520 -4.489 10.200 1.00 90.81 90 VAL A CA 1
ATOM 706 C C . VAL A 1 90 ? -10.426 -4.620 8.682 1.00 90.81 90 VAL A C 1
ATOM 708 O O . VAL A 1 90 ? -9.382 -4.317 8.105 1.00 90.81 90 VAL A O 1
ATOM 711 N N . HIS A 1 91 ? -11.527 -4.973 8.011 1.00 90.12 91 HIS A N 1
ATOM 712 C CA . HIS A 1 91 ? -11.546 -5.070 6.556 1.00 90.12 91 HIS A CA 1
ATOM 713 C C . HIS A 1 91 ? -11.218 -3.730 5.875 1.00 90.12 91 HIS A C 1
ATOM 715 O O . HIS A 1 91 ? -10.390 -3.685 4.962 1.00 90.12 91 HIS A O 1
ATOM 721 N N . GLN A 1 92 ? -11.819 -2.627 6.330 1.00 91.56 92 GLN A N 1
ATOM 722 C CA . GLN A 1 92 ? -11.566 -1.290 5.787 1.00 91.56 92 GLN A CA 1
ATOM 723 C C . GLN A 1 92 ? -10.122 -0.834 6.031 1.00 91.56 92 GLN A C 1
ATOM 725 O O . GLN A 1 92 ? -9.468 -0.338 5.110 1.00 91.56 92 GLN A O 1
ATOM 730 N N . LEU A 1 93 ? -9.592 -1.044 7.237 1.00 91.12 93 LEU A N 1
ATOM 731 C CA . LEU A 1 93 ? -8.230 -0.644 7.584 1.00 91.12 93 LEU A CA 1
ATOM 732 C C . LEU A 1 93 ? -7.174 -1.470 6.842 1.00 91.12 93 LEU A C 1
ATOM 734 O O . LEU A 1 93 ? -6.208 -0.910 6.328 1.00 91.12 93 LEU A O 1
ATOM 738 N N . ALA A 1 94 ? -7.378 -2.781 6.722 1.00 88.31 94 ALA A N 1
ATOM 739 C CA . ALA A 1 94 ? -6.404 -3.673 6.104 1.00 88.31 94 ALA A CA 1
ATOM 740 C C . ALA A 1 94 ? -6.435 -3.653 4.564 1.00 88.31 94 ALA A C 1
ATOM 742 O O . ALA A 1 94 ? -5.413 -3.929 3.932 1.00 88.31 94 ALA A O 1
ATOM 743 N N . ASN A 1 95 ? -7.583 -3.342 3.942 1.00 87.69 95 ASN A N 1
ATOM 744 C CA . ASN A 1 95 ? -7.752 -3.453 2.485 1.00 87.69 95 ASN A CA 1
ATOM 745 C C . ASN A 1 95 ? -8.064 -2.135 1.761 1.00 87.69 95 ASN A C 1
ATOM 747 O O . ASN A 1 95 ? -7.686 -1.997 0.600 1.00 87.69 95 ASN A O 1
ATOM 751 N N . HIS A 1 96 ? -8.708 -1.156 2.406 1.00 86.19 96 HIS A N 1
ATOM 752 C CA . HIS A 1 96 ? -9.166 0.067 1.727 1.00 86.19 96 HIS A CA 1
ATOM 753 C C . HIS A 1 96 ? -8.334 1.316 2.029 1.00 86.19 96 HIS A C 1
ATOM 755 O O . HIS A 1 96 ? -8.385 2.282 1.261 1.00 86.19 96 HIS A O 1
ATOM 761 N N . VAL A 1 97 ? -7.529 1.315 3.097 1.00 85.31 97 VAL A N 1
ATOM 762 C CA . VAL A 1 97 ? -6.626 2.440 3.401 1.00 85.31 97 VAL A CA 1
ATOM 763 C C . VAL A 1 97 ? -5.632 2.667 2.262 1.00 85.31 97 VAL A C 1
ATOM 765 O O . VAL A 1 97 ? -5.420 3.815 1.867 1.00 85.31 97 VAL A O 1
ATOM 768 N N . PHE A 1 98 ? -5.122 1.583 1.674 1.00 86.38 98 PHE A N 1
ATOM 769 C CA . PHE A 1 98 ? -4.113 1.590 0.614 1.00 86.38 98 PHE A CA 1
ATOM 770 C C . PHE A 1 98 ? -4.693 1.219 -0.756 1.00 86.38 98 PHE A C 1
ATOM 772 O O . PHE A 1 98 ? -4.227 0.296 -1.423 1.00 86.38 98 PHE A O 1
ATOM 779 N N . SER A 1 99 ? -5.730 1.936 -1.191 1.00 91.44 99 SER A N 1
ATOM 780 C CA . SER A 1 99 ? -6.236 1.785 -2.558 1.00 91.44 99 SER A CA 1
ATOM 781 C C . SER A 1 99 ? -5.210 2.264 -3.594 1.00 91.44 99 SER A C 1
ATOM 783 O O . SER A 1 99 ? -4.409 3.159 -3.314 1.00 91.44 99 SER A O 1
ATOM 785 N N . TYR A 1 100 ? -5.267 1.719 -4.815 1.00 92.75 100 TYR A N 1
ATOM 786 C CA . TYR A 1 100 ? -4.381 2.108 -5.923 1.00 92.75 100 TYR A CA 1
ATOM 787 C C . TYR A 1 100 ? -4.308 3.629 -6.101 1.00 92.75 100 TYR A C 1
ATOM 789 O O . TYR A 1 100 ? -3.224 4.206 -6.119 1.00 92.75 100 TYR A O 1
ATOM 797 N N . SER A 1 101 ? -5.471 4.289 -6.136 1.00 93.38 101 SER A N 1
ATOM 798 C CA . SER A 1 101 ? -5.568 5.743 -6.300 1.00 93.38 101 SER A CA 1
ATOM 799 C C . SER A 1 101 ? -4.839 6.504 -5.188 1.00 93.38 101 SER A C 1
ATOM 801 O O . SER A 1 101 ? -4.089 7.435 -5.469 1.00 93.38 101 SER A O 1
ATOM 803 N N . ARG A 1 102 ? -4.973 6.070 -3.927 1.00 93.75 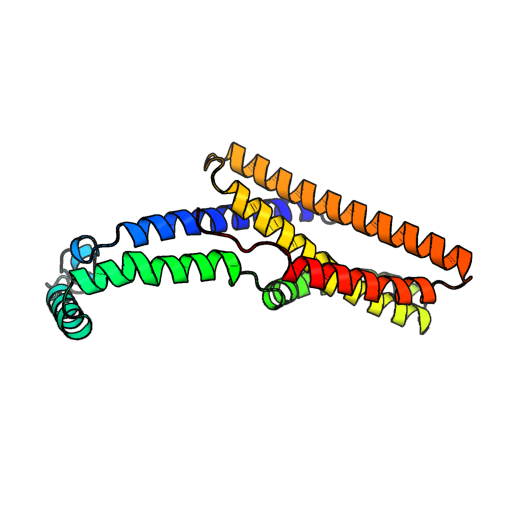102 ARG A N 1
ATOM 804 C CA . ARG A 1 102 ? -4.277 6.702 -2.796 1.00 93.75 102 ARG A CA 1
ATOM 805 C C . ARG A 1 102 ? -2.769 6.501 -2.860 1.00 93.75 102 ARG A C 1
ATOM 807 O O . ARG A 1 102 ? -2.034 7.432 -2.550 1.00 93.75 102 ARG A O 1
ATOM 814 N N . ILE A 1 103 ? -2.308 5.322 -3.279 1.00 93.50 103 ILE A N 1
ATOM 815 C CA . ILE A 1 103 ? -0.873 5.064 -3.451 1.00 93.50 103 ILE A CA 1
ATOM 816 C C . ILE A 1 103 ? -0.307 5.957 -4.558 1.00 93.50 103 ILE A C 1
ATOM 818 O O . ILE A 1 103 ? 0.698 6.625 -4.338 1.00 93.50 103 ILE A O 1
ATOM 822 N N . VAL A 1 104 ? -0.972 6.037 -5.713 1.00 94.19 104 VAL A N 1
ATOM 823 C CA . VAL A 1 104 ? -0.549 6.914 -6.816 1.00 94.19 104 VAL A CA 1
ATOM 824 C C . VAL A 1 104 ? -0.501 8.378 -6.369 1.00 94.19 104 VAL A C 1
ATOM 826 O O . VAL A 1 104 ? 0.493 9.057 -6.613 1.00 94.19 104 VAL A O 1
ATOM 829 N N . GLN A 1 105 ? -1.524 8.856 -5.651 1.00 93.06 105 GLN A N 1
ATOM 830 C CA . GLN A 1 105 ? -1.542 10.215 -5.096 1.00 93.06 105 GLN A CA 1
ATOM 831 C C . GLN A 1 105 ? -0.372 10.450 -4.131 1.00 93.06 105 GLN A C 1
ATOM 833 O O . GLN A 1 105 ? 0.344 11.442 -4.269 1.00 93.06 105 GLN A O 1
ATOM 838 N N . ALA A 1 106 ? -0.134 9.520 -3.202 1.00 90.88 106 ALA A N 1
ATOM 839 C CA . ALA A 1 106 ? 0.955 9.606 -2.231 1.00 90.88 106 ALA A CA 1
ATOM 840 C C . ALA A 1 106 ? 2.346 9.589 -2.890 1.00 90.88 106 ALA A C 1
ATOM 842 O O . ALA A 1 106 ? 3.269 10.218 -2.381 1.00 90.88 106 ALA A O 1
ATOM 843 N N . MET A 1 107 ? 2.498 8.895 -4.022 1.00 89.62 107 MET A N 1
ATOM 844 C CA . MET A 1 107 ? 3.755 8.800 -4.775 1.00 89.62 107 MET A CA 1
ATOM 845 C C . MET A 1 107 ? 3.955 9.928 -5.788 1.00 89.62 107 MET A C 1
ATOM 847 O O . MET A 1 107 ? 5.058 10.075 -6.316 1.00 89.62 107 MET A O 1
ATOM 851 N N . SER A 1 108 ? 2.936 10.754 -6.034 1.00 90.12 108 SER A N 1
ATOM 852 C CA . SER A 1 108 ? 3.017 11.841 -7.011 1.00 90.12 108 SER A CA 1
ATOM 853 C C . SER A 1 108 ? 4.192 12.802 -6.778 1.00 90.12 108 SER A C 1
ATOM 855 O O . SER A 1 108 ? 4.881 13.091 -7.756 1.00 90.12 108 SER A O 1
ATOM 857 N N . PRO A 1 109 ? 4.548 13.231 -5.544 1.00 88.75 109 PRO A N 1
ATOM 858 C CA . PRO A 1 109 ? 5.685 14.135 -5.364 1.00 88.75 109 PRO A CA 1
ATOM 859 C C . PRO A 1 109 ? 7.015 13.472 -5.738 1.00 88.75 109 PRO A C 1
ATOM 861 O O . PRO A 1 109 ? 7.894 14.111 -6.306 1.00 88.75 109 PRO A O 1
ATOM 864 N N . THR A 1 110 ? 7.162 12.172 -5.463 1.00 82.00 110 THR A N 1
ATOM 865 C CA . THR A 1 110 ? 8.350 11.411 -5.864 1.00 82.00 110 THR A CA 1
ATOM 866 C C . THR A 1 110 ? 8.455 11.317 -7.382 1.00 82.00 110 THR A C 1
ATOM 868 O O . THR A 1 110 ? 9.550 11.476 -7.915 1.00 82.00 110 THR A O 1
ATOM 871 N N . MET A 1 111 ? 7.333 11.114 -8.082 1.00 83.25 111 MET A N 1
ATOM 872 C CA . MET A 1 111 ? 7.319 11.123 -9.549 1.00 83.25 111 MET A CA 1
ATOM 873 C C . MET A 1 111 ? 7.753 12.478 -10.109 1.00 83.25 111 MET A C 1
ATOM 875 O O . MET A 1 111 ? 8.570 12.509 -11.023 1.00 83.25 111 MET A O 1
ATOM 879 N N . TRP A 1 112 ? 7.271 13.581 -9.529 1.00 85.94 112 TRP A N 1
ATOM 880 C CA . TRP A 1 112 ? 7.678 14.932 -9.928 1.00 85.94 112 TRP A CA 1
ATOM 881 C C . TRP A 1 112 ? 9.178 15.167 -9.753 1.00 85.94 112 TRP A C 1
ATOM 883 O O . TRP A 1 112 ? 9.826 15.651 -10.670 1.00 85.94 112 TRP A O 1
ATOM 893 N N . VAL A 1 113 ? 9.760 14.751 -8.626 1.00 83.38 113 VAL A N 1
ATOM 894 C CA . VAL A 1 113 ? 11.210 14.887 -8.402 1.00 83.38 113 VAL A CA 1
ATOM 895 C C . VAL A 1 113 ? 12.020 14.098 -9.434 1.00 83.38 113 VAL A C 1
ATOM 897 O O . VAL A 1 113 ? 13.035 14.586 -9.926 1.00 83.38 113 VAL A O 1
ATOM 900 N N . VAL A 1 114 ? 11.586 12.881 -9.777 1.00 79.12 114 VAL A N 1
ATOM 901 C CA . VAL A 1 114 ? 12.246 12.078 -10.820 1.00 79.12 114 VAL A CA 1
ATOM 902 C C . VAL A 1 114 ? 12.122 12.761 -12.182 1.00 79.12 114 VAL A C 1
ATOM 904 O O . VAL A 1 114 ? 13.102 12.829 -12.920 1.00 79.12 114 VAL A O 1
ATOM 907 N N . PHE A 1 115 ? 10.949 13.314 -12.487 1.00 80.88 115 PHE A N 1
ATOM 908 C CA . PHE A 1 115 ? 10.705 14.061 -13.715 1.00 80.88 115 PHE A CA 1
ATOM 909 C C . PHE A 1 115 ? 11.591 15.311 -13.828 1.00 80.88 115 PHE A C 1
ATOM 911 O O . PHE A 1 115 ? 12.207 15.529 -14.869 1.00 80.88 115 PHE A O 1
ATOM 918 N N . ASP A 1 116 ? 11.732 16.090 -12.757 1.00 84.50 116 ASP A N 1
ATOM 919 C CA . ASP A 1 116 ? 12.603 17.271 -12.726 1.00 84.50 116 ASP A CA 1
ATOM 920 C C . ASP A 1 116 ? 14.078 16.901 -12.946 1.00 84.50 116 ASP A C 1
ATOM 922 O O . ASP A 1 116 ? 14.793 17.568 -13.695 1.00 84.50 116 ASP A O 1
ATOM 926 N N . MET A 1 117 ? 14.544 15.801 -12.342 1.00 80.38 117 MET A N 1
ATOM 927 C CA . MET A 1 117 ? 15.912 15.311 -12.560 1.00 80.38 117 MET A CA 1
ATOM 928 C C . MET A 1 117 ? 16.150 14.919 -14.016 1.00 80.38 117 MET A C 1
ATOM 930 O O . MET A 1 117 ? 17.207 15.210 -14.573 1.00 80.38 117 MET A O 1
ATOM 934 N N . TRP A 1 118 ? 15.174 14.250 -14.623 1.00 78.31 118 TRP A N 1
ATOM 935 C CA . TRP A 1 118 ? 15.264 13.813 -16.005 1.00 78.31 118 TRP A CA 1
ATOM 936 C C . TRP A 1 118 ? 15.228 14.998 -16.979 1.00 78.31 118 TRP A C 1
ATOM 938 O O . TRP A 1 118 ? 16.110 15.127 -17.824 1.00 78.31 118 TRP A O 1
ATOM 948 N N . THR A 1 119 ? 14.281 15.921 -16.805 1.00 78.50 119 THR A N 1
ATOM 949 C CA . THR A 1 119 ? 14.155 17.119 -17.653 1.00 78.50 119 THR A CA 1
ATOM 950 C C . THR A 1 119 ? 15.369 18.041 -17.581 1.00 78.50 119 THR A C 1
ATOM 952 O O . THR A 1 119 ? 15.783 18.571 -18.613 1.00 78.50 119 THR A O 1
ATOM 955 N N . GLY A 1 120 ? 15.993 18.194 -16.407 1.00 77.75 120 GLY A N 1
ATOM 956 C CA . GLY A 1 120 ? 17.208 18.998 -16.252 1.00 77.75 120 GLY A CA 1
ATOM 957 C C . GLY A 1 120 ? 18.389 18.487 -17.083 1.00 77.75 120 GLY A C 1
ATOM 958 O O . GLY A 1 120 ? 19.167 19.287 -17.599 1.00 77.75 120 GLY A O 1
ATOM 959 N N . GLN A 1 121 ? 18.494 17.170 -17.269 1.00 71.44 121 GLN A N 1
ATOM 960 C CA . GLN A 1 121 ? 19.520 16.560 -18.112 1.00 71.44 121 GLN A CA 1
ATOM 961 C C . GLN A 1 121 ? 19.238 16.783 -19.609 1.00 71.44 121 GLN A C 1
ATOM 963 O O . GLN A 1 121 ? 20.165 16.906 -20.397 1.00 71.44 121 GLN A O 1
ATOM 968 N N . TRP A 1 122 ? 17.968 16.914 -19.997 1.00 69.75 122 TRP A N 1
ATOM 969 C CA . TRP A 1 122 ? 17.540 16.982 -21.399 1.00 69.75 122 TRP A CA 1
ATOM 970 C C . TRP A 1 122 ? 17.510 18.382 -21.999 1.00 69.75 122 TRP A C 1
ATOM 972 O O . TRP A 1 122 ? 17.686 18.534 -23.205 1.00 69.75 122 TRP A O 1
ATOM 982 N N . ILE A 1 123 ? 17.333 19.422 -21.178 1.00 73.62 123 ILE A N 1
ATOM 983 C CA . ILE A 1 123 ? 17.481 20.812 -21.644 1.00 73.62 123 ILE A CA 1
ATOM 984 C C . ILE A 1 123 ? 18.885 21.035 -22.240 1.00 73.62 123 ILE A C 1
ATOM 986 O O . ILE A 1 123 ? 19.041 21.858 -23.139 1.00 73.62 123 ILE A O 1
ATOM 990 N N . ALA A 1 124 ? 19.887 20.275 -21.786 1.00 74.19 124 ALA A N 1
ATOM 991 C CA . ALA A 1 124 ? 21.242 20.323 -22.323 1.00 74.19 124 ALA A CA 1
ATOM 992 C C . ALA A 1 124 ? 21.396 19.646 -23.703 1.00 74.19 124 ALA A C 1
ATOM 994 O O . ALA A 1 124 ? 22.229 20.096 -24.488 1.00 74.19 124 ALA A O 1
ATOM 995 N N . ASP A 1 125 ? 20.589 18.623 -24.014 1.00 74.69 125 ASP A N 1
ATOM 996 C CA . ASP A 1 125 ? 20.767 17.751 -25.191 1.00 74.69 125 ASP A CA 1
ATOM 997 C C . ASP A 1 125 ? 19.830 18.095 -26.375 1.00 74.69 125 ASP A C 1
ATOM 999 O O . ASP A 1 125 ? 20.044 17.630 -27.495 1.00 74.69 125 ASP A O 1
ATOM 1003 N N . GLY A 1 126 ? 18.818 18.946 -26.161 1.00 78.06 126 GLY A N 1
ATOM 1004 C CA . GLY A 1 126 ? 17.783 19.271 -27.155 1.00 78.06 126 GLY A CA 1
ATOM 1005 C C . GLY A 1 126 ? 16.595 18.294 -27.125 1.00 78.06 126 GLY A C 1
ATOM 1006 O O . GLY A 1 126 ? 16.670 17.228 -26.523 1.00 78.06 126 GLY A O 1
ATOM 1007 N N . TYR A 1 127 ? 15.458 18.668 -27.730 1.00 79.06 127 TYR A N 1
ATOM 1008 C CA . TYR A 1 127 ? 14.222 17.868 -27.683 1.00 79.06 127 TYR A CA 1
ATOM 1009 C C . TYR A 1 127 ? 13.797 17.338 -29.060 1.00 79.06 127 TYR A C 1
ATOM 1011 O O . TYR A 1 127 ? 13.722 18.089 -30.029 1.00 79.06 127 TYR A O 1
ATOM 1019 N N . ASP A 1 128 ? 13.452 16.049 -29.114 1.00 85.19 128 ASP A N 1
ATOM 1020 C CA . ASP A 1 128 ? 12.782 15.391 -30.245 1.00 85.19 128 ASP A CA 1
ATOM 1021 C C . ASP A 1 128 ? 11.526 14.637 -29.756 1.00 85.19 128 ASP A C 1
ATOM 1023 O O . ASP A 1 128 ? 11.400 14.288 -28.577 1.00 85.19 128 ASP A O 1
ATOM 1027 N N . LEU A 1 129 ? 10.574 14.380 -30.657 1.00 82.19 129 LEU A N 1
ATOM 1028 C CA . LEU A 1 129 ? 9.313 13.691 -30.379 1.00 82.19 129 LEU A CA 1
ATOM 1029 C C . LEU A 1 129 ? 9.530 12.275 -29.827 1.00 82.19 129 LEU A C 1
ATOM 1031 O O . LEU A 1 129 ? 8.790 11.848 -28.940 1.00 82.19 129 LEU A O 1
ATOM 1035 N N . ALA A 1 130 ? 10.544 11.556 -30.318 1.00 82.00 130 ALA A N 1
ATOM 1036 C CA . ALA A 1 130 ? 10.871 10.218 -29.826 1.00 82.00 130 ALA A CA 1
ATOM 1037 C C . ALA A 1 130 ? 11.230 10.244 -28.332 1.00 82.00 130 ALA A C 1
ATOM 1039 O O . ALA A 1 130 ? 10.735 9.421 -27.562 1.00 82.00 130 ALA A O 1
ATOM 1040 N N . MET A 1 131 ? 11.992 11.259 -27.909 1.00 81.12 131 MET A N 1
ATOM 1041 C CA . MET A 1 131 ? 12.333 11.473 -26.507 1.00 81.12 131 MET A CA 1
ATOM 1042 C C . MET A 1 131 ? 11.065 11.710 -25.680 1.00 81.12 131 MET A C 1
ATOM 1044 O O . MET A 1 131 ? 10.836 10.999 -24.712 1.00 81.12 131 MET A O 1
ATOM 1048 N N . LEU A 1 132 ? 10.171 12.616 -26.097 1.00 82.38 132 LEU A N 1
ATOM 1049 C CA . LEU A 1 132 ? 8.900 12.869 -25.391 1.00 82.38 132 LEU A CA 1
ATOM 1050 C C . LEU A 1 132 ? 8.047 11.605 -25.197 1.00 82.38 132 LEU A C 1
ATOM 1052 O O . LEU A 1 132 ? 7.442 11.424 -24.137 1.00 82.38 132 LEU A O 1
ATOM 1056 N N . LEU A 1 133 ? 8.012 10.717 -26.192 1.00 84.69 133 LEU A N 1
ATOM 1057 C CA . LEU A 1 133 ? 7.281 9.452 -26.104 1.00 84.69 133 LEU A CA 1
ATOM 1058 C C . LEU A 1 133 ? 7.926 8.469 -25.120 1.00 84.69 133 LEU A C 1
ATOM 1060 O O . LEU A 1 133 ? 7.209 7.843 -24.337 1.00 84.69 133 LEU A O 1
ATOM 1064 N N . GLU A 1 134 ? 9.255 8.355 -25.112 1.00 83.38 134 GLU A N 1
ATOM 1065 C CA . GLU A 1 134 ? 9.979 7.527 -24.139 1.00 83.38 134 GLU A CA 1
ATOM 1066 C C . GLU A 1 134 ? 9.762 8.026 -22.702 1.00 83.38 134 GLU A C 1
ATOM 1068 O O . GLU A 1 134 ? 9.586 7.229 -21.780 1.00 83.38 134 GLU A O 1
ATOM 1073 N N . ILE A 1 135 ? 9.658 9.343 -22.517 1.00 82.75 135 ILE A N 1
ATOM 1074 C CA . ILE A 1 135 ? 9.396 9.977 -21.218 1.00 82.75 135 ILE A CA 1
ATOM 1075 C C . ILE A 1 135 ? 8.003 9.639 -20.717 1.00 82.75 135 ILE A C 1
ATOM 1077 O O . ILE A 1 135 ? 7.836 9.177 -19.587 1.00 82.75 135 ILE A O 1
ATOM 1081 N N . ALA A 1 136 ? 6.995 9.861 -21.560 1.00 87.19 136 ALA A N 1
ATOM 1082 C CA . ALA A 1 136 ? 5.619 9.532 -21.227 1.00 87.19 136 ALA A CA 1
ATOM 1083 C C . ALA A 1 136 ? 5.486 8.037 -20.894 1.00 87.19 136 ALA A C 1
ATOM 1085 O O . ALA A 1 136 ? 4.855 7.682 -19.896 1.00 87.19 136 ALA A O 1
ATOM 1086 N N . ALA A 1 137 ? 6.143 7.168 -21.672 1.00 89.19 137 ALA A N 1
ATOM 1087 C CA . ALA A 1 137 ? 6.189 5.737 -21.403 1.00 89.19 137 ALA A CA 1
ATOM 1088 C C . ALA A 1 137 ? 6.850 5.430 -20.050 1.00 89.19 137 ALA A C 1
ATOM 1090 O O . ALA A 1 137 ? 6.281 4.670 -19.270 1.00 89.19 137 ALA A O 1
ATOM 1091 N N . GLY A 1 138 ? 7.981 6.061 -19.726 1.00 87.94 138 GLY A N 1
ATOM 1092 C CA . GLY A 1 138 ? 8.661 5.910 -18.439 1.00 87.94 138 GLY A CA 1
ATOM 1093 C C . GLY A 1 138 ? 7.796 6.346 -17.253 1.00 87.94 138 GLY A C 1
ATOM 1094 O O . GLY A 1 138 ? 7.692 5.619 -16.267 1.00 87.94 138 GLY A O 1
ATOM 1095 N N . ILE A 1 139 ? 7.103 7.483 -17.352 1.00 88.31 139 ILE A N 1
ATOM 1096 C CA . ILE A 1 139 ? 6.195 7.964 -16.296 1.00 88.31 139 ILE A CA 1
ATOM 1097 C C . ILE A 1 139 ? 5.062 6.964 -16.059 1.00 88.31 139 ILE A C 1
ATOM 1099 O O . ILE A 1 139 ? 4.760 6.629 -14.914 1.00 88.31 139 ILE A O 1
ATOM 1103 N N . ILE A 1 140 ? 4.442 6.461 -17.126 1.00 91.88 140 ILE A N 1
ATOM 1104 C CA . ILE A 1 140 ? 3.366 5.470 -17.014 1.00 91.88 140 ILE A CA 1
ATOM 1105 C C . ILE A 1 140 ? 3.914 4.175 -16.401 1.00 91.88 140 ILE A C 1
ATOM 1107 O O . ILE A 1 140 ? 3.350 3.641 -15.445 1.00 91.88 140 ILE A O 1
ATOM 1111 N N . LEU A 1 141 ? 5.043 3.698 -16.915 1.00 92.75 141 LEU A N 1
ATOM 1112 C CA . LEU A 1 141 ? 5.648 2.434 -16.529 1.00 92.75 141 LEU A CA 1
ATOM 1113 C C . LEU A 1 141 ? 6.092 2.428 -15.059 1.00 92.75 141 LEU A C 1
ATOM 1115 O O . LEU A 1 141 ? 5.691 1.561 -14.282 1.00 92.75 141 LEU A O 1
ATOM 1119 N N . TYR A 1 142 ? 6.891 3.412 -14.655 1.00 91.00 142 TYR A N 1
ATOM 1120 C CA . TYR A 1 142 ? 7.408 3.497 -13.294 1.00 91.00 142 TYR A CA 1
ATOM 1121 C C . TYR A 1 142 ? 6.357 4.032 -12.323 1.00 91.00 142 TYR A C 1
ATOM 1123 O O . TYR A 1 142 ? 6.184 3.488 -11.231 1.00 91.00 142 TYR A O 1
ATOM 1131 N N . GLY A 1 143 ? 5.643 5.081 -12.724 1.00 91.06 143 GLY A N 1
ATOM 1132 C CA . GLY A 1 143 ? 4.713 5.799 -11.868 1.00 91.06 143 GLY A CA 1
ATOM 1133 C C . GLY A 1 143 ? 3.395 5.067 -11.645 1.00 91.06 143 GLY A C 1
ATOM 1134 O O . GLY A 1 143 ? 2.943 4.940 -10.509 1.00 91.06 143 GLY A O 1
ATOM 1135 N N . LEU A 1 144 ? 2.773 4.566 -12.710 1.00 92.75 144 LEU A N 1
ATOM 1136 C CA . LEU A 1 144 ? 1.435 3.976 -12.624 1.00 92.75 144 LEU A CA 1
ATOM 1137 C C . LEU A 1 144 ? 1.479 2.453 -12.474 1.00 92.75 144 LEU A C 1
ATOM 1139 O O . LEU A 1 144 ? 0.652 1.886 -11.766 1.00 92.75 144 LEU A O 1
ATOM 1143 N N . PHE A 1 145 ? 2.452 1.770 -13.078 1.00 94.69 145 PHE A N 1
ATOM 1144 C CA . PHE A 1 145 ? 2.495 0.306 -13.023 1.00 94.69 145 PHE A CA 1
ATOM 1145 C C . PHE A 1 145 ? 3.390 -0.211 -11.902 1.00 94.69 145 PHE A C 1
ATOM 1147 O O . PHE A 1 145 ? 2.907 -0.872 -10.974 1.00 94.69 145 PHE A O 1
ATOM 1154 N N . PHE A 1 146 ? 4.685 0.100 -11.949 1.00 94.00 146 PHE A N 1
ATOM 1155 C CA . PHE A 1 146 ? 5.654 -0.500 -11.039 1.00 94.00 146 PHE A CA 1
ATOM 1156 C C . PHE A 1 146 ? 5.472 -0.037 -9.589 1.00 94.00 146 PHE A C 1
ATOM 1158 O O . PHE A 1 146 ? 5.276 -0.875 -8.706 1.00 94.00 146 PHE A O 1
ATOM 1165 N N . LEU A 1 147 ? 5.510 1.276 -9.327 1.00 92.94 147 LEU A N 1
ATOM 1166 C CA . LEU A 1 147 ? 5.497 1.801 -7.958 1.00 92.94 147 LEU A CA 1
ATOM 1167 C C . LEU A 1 147 ? 4.262 1.355 -7.157 1.00 92.94 147 LEU A C 1
ATOM 1169 O O . LEU A 1 147 ? 4.450 0.810 -6.066 1.00 92.94 147 LEU A O 1
ATOM 1173 N N . PRO A 1 148 ? 3.017 1.477 -7.664 1.00 94.75 148 PRO A N 1
ATOM 1174 C CA . PRO A 1 148 ? 1.844 1.057 -6.906 1.00 94.75 148 PRO A CA 1
ATOM 1175 C C . PRO A 1 148 ? 1.823 -0.449 -6.650 1.00 94.75 148 PRO A C 1
ATOM 1177 O O . PRO A 1 148 ? 1.462 -0.882 -5.557 1.00 94.75 148 PRO A O 1
ATOM 1180 N N . SER A 1 149 ? 2.254 -1.250 -7.629 1.00 95.31 149 SER A N 1
ATOM 1181 C CA . SER A 1 149 ? 2.343 -2.709 -7.495 1.00 95.31 149 SER A CA 1
ATOM 1182 C C . SER A 1 149 ? 3.380 -3.119 -6.447 1.00 95.31 149 SER A C 1
ATOM 1184 O O . SER A 1 149 ? 3.107 -3.974 -5.606 1.00 95.31 149 SER A O 1
ATOM 1186 N N . ASN A 1 150 ? 4.546 -2.469 -6.445 1.00 94.81 150 ASN A N 1
ATOM 1187 C CA . ASN A 1 150 ? 5.593 -2.691 -5.453 1.00 94.81 150 ASN A CA 1
ATOM 1188 C C . ASN A 1 150 ? 5.114 -2.316 -4.042 1.00 94.81 150 ASN A C 1
ATOM 1190 O O . ASN A 1 150 ? 5.235 -3.113 -3.114 1.00 94.81 150 ASN A O 1
ATOM 1194 N N . CYS A 1 151 ? 4.488 -1.145 -3.882 1.00 94.31 151 CYS A N 1
ATOM 1195 C CA . CYS A 1 151 ? 3.888 -0.738 -2.613 1.00 94.31 151 CYS A CA 1
ATOM 1196 C C . CYS A 1 151 ? 2.854 -1.756 -2.119 1.00 94.31 151 CYS A C 1
ATOM 1198 O O . CYS A 1 151 ? 2.881 -2.114 -0.946 1.00 94.31 151 CYS A O 1
ATOM 1200 N N . LEU A 1 152 ? 1.979 -2.255 -2.997 1.00 94.31 152 LEU A N 1
ATOM 1201 C CA . LEU A 1 152 ? 0.978 -3.257 -2.638 1.00 94.31 152 LEU A CA 1
ATOM 1202 C C . LEU A 1 152 ? 1.627 -4.553 -2.116 1.00 94.31 152 LEU A C 1
ATOM 1204 O O . LEU A 1 152 ? 1.239 -5.038 -1.053 1.00 94.31 152 LEU A O 1
ATOM 1208 N N . VAL A 1 153 ? 2.647 -5.081 -2.803 1.00 95.19 153 VAL A N 1
ATOM 1209 C CA . VAL A 1 153 ? 3.387 -6.274 -2.345 1.00 95.19 153 VAL A CA 1
ATOM 1210 C C . VAL A 1 153 ? 4.022 -6.031 -0.973 1.00 95.19 153 VAL A C 1
ATOM 1212 O O . VAL A 1 153 ? 3.837 -6.833 -0.055 1.00 95.19 153 VAL A O 1
ATOM 1215 N N . LEU A 1 154 ? 4.723 -4.906 -0.802 1.00 95.69 154 LEU A N 1
ATOM 1216 C CA . LEU A 1 154 ? 5.377 -4.555 0.461 1.00 95.69 154 LEU A CA 1
ATOM 1217 C C . LEU A 1 154 ? 4.372 -4.376 1.605 1.00 95.69 154 LEU A C 1
ATOM 1219 O O . LEU A 1 154 ? 4.632 -4.828 2.718 1.00 95.69 154 LEU A O 1
ATOM 1223 N N . LEU A 1 155 ? 3.205 -3.786 1.336 1.00 94.56 155 LEU A N 1
ATOM 1224 C CA . LEU A 1 155 ? 2.120 -3.649 2.307 1.00 94.56 155 LEU A CA 1
ATOM 1225 C C . LEU A 1 155 ? 1.579 -5.012 2.748 1.00 94.56 155 LEU A C 1
ATOM 1227 O O . LEU A 1 155 ? 1.366 -5.224 3.941 1.00 94.56 155 LEU A O 1
ATOM 1231 N N . ARG A 1 156 ? 1.399 -5.966 1.825 1.00 93.38 156 ARG A N 1
ATOM 1232 C CA . ARG A 1 156 ? 0.975 -7.329 2.191 1.00 93.38 156 ARG A CA 1
ATOM 1233 C C . ARG A 1 156 ? 2.030 -8.062 3.007 1.00 93.38 156 ARG A C 1
ATOM 1235 O O . ARG A 1 156 ? 1.680 -8.756 3.960 1.00 93.38 156 ARG A O 1
ATOM 1242 N N . LEU A 1 157 ? 3.307 -7.902 2.667 1.00 94.38 157 LEU A N 1
ATOM 1243 C CA . LEU A 1 157 ? 4.404 -8.468 3.450 1.00 94.38 157 LEU A CA 1
ATOM 1244 C C . LEU A 1 157 ? 4.455 -7.859 4.854 1.00 94.38 157 LEU A C 1
ATOM 1246 O O . LEU A 1 157 ? 4.549 -8.600 5.830 1.00 94.38 157 LEU A O 1
ATOM 1250 N N . ALA A 1 158 ? 4.311 -6.537 4.971 1.00 94.88 158 ALA A N 1
ATOM 1251 C CA . ALA A 1 158 ? 4.242 -5.846 6.255 1.00 94.88 158 ALA A CA 1
ATOM 1252 C C . ALA A 1 158 ? 3.047 -6.324 7.094 1.00 94.88 158 ALA A C 1
ATOM 1254 O O . ALA A 1 158 ? 3.203 -6.607 8.283 1.00 94.88 158 ALA A O 1
ATOM 1255 N N . TYR A 1 159 ? 1.880 -6.495 6.465 1.00 93.25 159 TYR A N 1
ATOM 1256 C CA . TYR A 1 159 ? 0.688 -7.019 7.126 1.00 93.25 159 TYR A CA 1
ATOM 1257 C C . TYR A 1 159 ? 0.894 -8.454 7.624 1.00 93.25 159 TYR A C 1
ATOM 1259 O O . TYR A 1 159 ? 0.537 -8.756 8.758 1.00 93.25 159 TYR A O 1
ATOM 1267 N N . LYS A 1 160 ? 1.524 -9.338 6.840 1.00 92.69 160 LYS A N 1
ATOM 1268 C CA . LYS A 1 160 ? 1.869 -10.701 7.292 1.00 92.69 160 LYS A CA 1
ATOM 1269 C C . LYS A 1 160 ? 2.910 -10.701 8.415 1.00 92.69 160 LYS A C 1
ATOM 1271 O O . LYS A 1 160 ? 2.824 -11.507 9.336 1.00 92.69 160 LYS A O 1
ATOM 1276 N N . ALA A 1 161 ? 3.870 -9.780 8.372 1.00 93.12 161 ALA A N 1
ATOM 1277 C CA . ALA A 1 161 ? 4.926 -9.657 9.373 1.00 93.12 161 ALA A CA 1
ATOM 1278 C C . ALA A 1 161 ? 4.454 -9.051 10.709 1.00 93.12 161 ALA A C 1
ATOM 1280 O O . ALA A 1 161 ? 5.234 -9.019 11.667 1.00 93.12 161 ALA A O 1
ATOM 1281 N N . ARG A 1 162 ? 3.201 -8.577 10.805 1.00 91.62 162 ARG A N 1
ATOM 1282 C CA . ARG A 1 162 ? 2.695 -7.850 11.982 1.00 91.62 162 ARG A CA 1
ATOM 1283 C C . ARG A 1 162 ? 2.809 -8.641 13.289 1.00 91.62 162 ARG A C 1
ATOM 1285 O O . ARG A 1 162 ? 3.144 -8.049 14.314 1.00 91.62 162 ARG A O 1
ATOM 1292 N N . HIS A 1 163 ? 2.663 -9.966 13.228 1.00 89.00 163 HIS A N 1
ATOM 1293 C CA . HIS A 1 163 ? 2.689 -10.856 14.394 1.00 89.00 163 HIS A CA 1
ATOM 1294 C C . HIS A 1 163 ? 4.094 -11.176 14.932 1.00 89.00 163 HIS A C 1
ATOM 1296 O O . HIS A 1 163 ? 4.215 -11.724 16.024 1.00 89.00 163 HIS A O 1
ATOM 1302 N N . LEU A 1 164 ? 5.170 -10.865 14.197 1.00 88.31 164 LEU A N 1
ATOM 1303 C CA . LEU A 1 164 ? 6.489 -11.443 14.489 1.00 88.31 164 LEU A CA 1
ATOM 1304 C C . LEU A 1 164 ? 7.158 -10.923 15.774 1.00 88.31 164 LEU A C 1
ATOM 1306 O O . LEU A 1 164 ? 7.921 -11.673 16.368 1.00 88.31 164 LEU A O 1
ATOM 1310 N N . SER A 1 165 ? 6.908 -9.679 16.210 1.00 80.62 165 SER A N 1
ATOM 1311 C CA . SER A 1 165 ? 7.2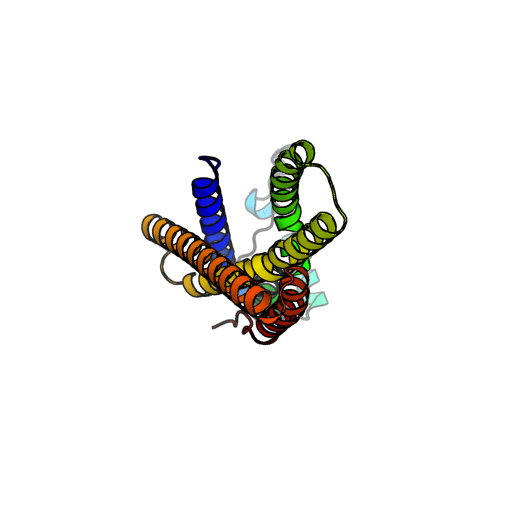09 -9.130 17.557 1.00 80.62 165 SER A CA 1
ATOM 1312 C C . SER A 1 165 ? 7.123 -7.595 17.539 1.00 80.62 165 SER A C 1
ATOM 1314 O O . SER A 1 165 ? 7.455 -6.971 16.532 1.00 80.62 165 SER A O 1
ATOM 1316 N N . SER A 1 166 ? 6.771 -6.965 18.666 1.00 82.88 166 SER A N 1
ATOM 1317 C CA . SER A 1 166 ? 6.824 -5.505 18.866 1.00 82.88 166 SER A CA 1
ATOM 1318 C C . SER A 1 166 ? 8.201 -4.967 19.288 1.00 82.88 166 SER A C 1
ATOM 1320 O O . SER A 1 166 ? 8.364 -3.756 19.423 1.00 82.88 166 SER A O 1
ATOM 1322 N N . ARG A 1 167 ? 9.206 -5.833 19.492 1.00 91.31 167 ARG A N 1
ATOM 1323 C CA . ARG A 1 167 ? 10.558 -5.412 19.904 1.00 91.31 167 ARG A CA 1
ATOM 1324 C C . ARG A 1 167 ? 11.199 -4.492 18.859 1.00 91.31 167 ARG A C 1
ATOM 1326 O O . ARG A 1 167 ? 11.180 -4.795 17.666 1.00 91.31 167 ARG A O 1
ATOM 1333 N N . THR A 1 168 ? 11.856 -3.425 19.318 1.00 90.56 168 THR A N 1
ATOM 1334 C CA . THR A 1 168 ? 12.488 -2.409 18.455 1.00 90.56 168 THR A CA 1
ATOM 1335 C C . THR A 1 168 ? 13.508 -3.002 17.483 1.00 90.56 168 THR A C 1
ATOM 1337 O O . THR A 1 168 ? 13.531 -2.627 16.315 1.00 90.56 168 THR A O 1
ATOM 1340 N N . SER A 1 169 ? 14.317 -3.972 17.926 1.00 91.69 169 SER A N 1
ATOM 1341 C CA . SER A 1 169 ? 15.307 -4.644 17.072 1.00 91.69 169 SER A CA 1
ATOM 1342 C C . SER A 1 169 ? 14.660 -5.455 15.947 1.00 91.69 169 SER A C 1
ATOM 1344 O O . SER A 1 169 ? 15.095 -5.375 14.800 1.00 91.69 169 SER A O 1
ATOM 1346 N N . VAL A 1 170 ? 13.580 -6.182 16.248 1.00 93.38 170 VAL A N 1
ATOM 1347 C CA . VAL A 1 170 ? 12.809 -6.934 15.247 1.00 93.38 170 VAL A CA 1
ATOM 1348 C C . VAL A 1 170 ? 12.137 -5.973 14.272 1.00 93.38 170 VAL A C 1
ATOM 1350 O O . VAL A 1 170 ? 12.154 -6.211 13.071 1.00 93.38 170 VAL A O 1
ATOM 1353 N N . GLN A 1 171 ? 11.604 -4.848 14.751 1.00 93.50 171 GLN A N 1
ATOM 1354 C CA . GLN A 1 171 ? 11.013 -3.833 13.880 1.00 93.50 171 GLN A CA 1
ATOM 1355 C C . GLN A 1 171 ? 12.041 -3.190 12.944 1.00 93.50 171 GLN A C 1
ATOM 1357 O O . GLN A 1 171 ? 11.740 -3.004 11.766 1.00 93.50 171 GLN A O 1
ATOM 1362 N N . ALA A 1 172 ? 13.246 -2.888 13.430 1.00 94.25 172 ALA A N 1
ATOM 1363 C CA . ALA A 1 172 ? 14.326 -2.377 12.592 1.00 94.25 172 ALA A CA 1
ATOM 1364 C C . ALA A 1 172 ? 14.727 -3.401 11.518 1.00 94.25 172 ALA A C 1
ATOM 1366 O O . ALA A 1 172 ? 14.835 -3.043 10.346 1.00 94.25 172 ALA A O 1
ATOM 1367 N N . LEU A 1 173 ? 14.855 -4.680 11.894 1.00 96.19 173 LEU A N 1
ATOM 1368 C CA . LEU A 1 173 ? 15.172 -5.765 10.964 1.00 96.19 173 LEU A CA 1
ATOM 1369 C C . LEU A 1 173 ? 14.074 -5.966 9.910 1.00 96.19 173 LEU A C 1
ATOM 1371 O O . LEU A 1 173 ? 14.380 -6.072 8.726 1.00 96.19 173 LEU A O 1
ATOM 1375 N N . LEU A 1 174 ? 12.799 -5.970 10.312 1.00 96.19 174 LEU A N 1
ATOM 1376 C CA . LEU A 1 174 ? 11.668 -6.079 9.385 1.00 96.19 174 LEU A CA 1
ATOM 1377 C C . LEU A 1 174 ? 11.592 -4.876 8.442 1.00 96.19 174 LEU A C 1
ATOM 1379 O O . LEU A 1 174 ? 11.355 -5.050 7.250 1.00 96.19 174 LEU A O 1
ATOM 1383 N N . SER A 1 175 ? 11.836 -3.666 8.949 1.00 96.12 175 SER A N 1
ATOM 1384 C CA . SER A 1 175 ? 11.863 -2.450 8.126 1.00 96.12 175 SER A CA 1
ATOM 1385 C C . SER A 1 175 ? 12.992 -2.513 7.096 1.00 96.12 175 SER A C 1
ATOM 1387 O O . SER A 1 175 ? 12.761 -2.258 5.917 1.00 96.12 175 SER A O 1
ATOM 1389 N N . ALA A 1 176 ? 14.193 -2.932 7.511 1.00 96.56 176 ALA A N 1
ATOM 1390 C CA . ALA A 1 176 ? 15.315 -3.156 6.605 1.00 96.56 176 ALA A CA 1
ATOM 1391 C C . ALA A 1 176 ? 15.007 -4.247 5.568 1.00 96.56 176 ALA A C 1
ATOM 1393 O O . ALA A 1 176 ? 15.288 -4.060 4.387 1.00 96.56 176 ALA A O 1
ATOM 1394 N N . GLY A 1 177 ? 14.368 -5.346 5.980 1.00 96.88 177 GLY A N 1
ATOM 1395 C CA . GLY A 1 177 ? 13.934 -6.420 5.088 1.00 96.88 177 GLY A CA 1
ATOM 1396 C C . GLY A 1 177 ? 12.913 -5.960 4.043 1.00 96.88 177 GLY A C 1
ATOM 1397 O O . GLY A 1 177 ? 13.043 -6.307 2.870 1.00 96.88 177 GLY A O 1
ATOM 1398 N N . LEU A 1 178 ? 11.936 -5.131 4.427 1.00 96.94 178 LEU A N 1
ATOM 1399 C CA . LEU A 1 178 ? 10.970 -4.540 3.492 1.00 96.94 178 LEU A CA 1
ATOM 1400 C C . LEU A 1 178 ? 11.652 -3.607 2.486 1.00 96.94 178 LEU A C 1
ATOM 1402 O O . LEU A 1 178 ? 11.386 -3.703 1.290 1.00 96.94 178 LEU A O 1
ATOM 1406 N N . VAL A 1 179 ? 12.566 -2.746 2.945 1.00 96.38 179 VAL A N 1
ATOM 1407 C CA . VAL A 1 179 ? 13.323 -1.849 2.058 1.00 96.38 179 VAL A CA 1
ATOM 1408 C C . VAL A 1 179 ? 14.210 -2.646 1.099 1.00 96.38 179 VAL A C 1
ATOM 1410 O O . VAL A 1 179 ? 14.199 -2.379 -0.101 1.00 96.38 179 VAL A O 1
ATOM 1413 N N . ALA A 1 180 ? 14.919 -3.665 1.593 1.00 96.62 180 ALA A N 1
ATOM 1414 C CA . ALA A 1 180 ? 15.738 -4.547 0.766 1.00 96.62 180 ALA A CA 1
ATOM 1415 C C . ALA A 1 180 ? 14.897 -5.301 -0.275 1.00 96.62 180 ALA A C 1
ATOM 1417 O O . ALA A 1 180 ? 15.295 -5.392 -1.434 1.00 96.62 180 ALA A O 1
ATOM 1418 N N . THR A 1 181 ? 13.708 -5.777 0.107 1.00 97.31 181 THR A N 1
ATOM 1419 C CA . THR A 1 181 ? 12.765 -6.434 -0.813 1.00 97.31 181 THR A CA 1
ATOM 1420 C C . THR A 1 181 ? 12.304 -5.470 -1.904 1.00 97.31 181 THR A C 1
ATOM 1422 O O . THR A 1 181 ? 12.348 -5.814 -3.082 1.00 97.31 181 THR A O 1
ATOM 1425 N N . GLY A 1 182 ? 11.931 -4.241 -1.539 1.00 95.75 182 GLY A N 1
ATOM 1426 C CA . GLY A 1 182 ? 11.531 -3.215 -2.503 1.00 95.75 182 GLY A CA 1
ATOM 1427 C C . GLY A 1 182 ? 12.663 -2.828 -3.460 1.00 95.75 182 GLY A C 1
ATOM 1428 O O . GLY A 1 182 ? 12.430 -2.687 -4.659 1.00 95.75 182 GLY A O 1
ATOM 1429 N N . ALA A 1 183 ? 13.893 -2.707 -2.951 1.00 94.81 183 ALA A N 1
ATOM 1430 C CA . ALA A 1 183 ? 15.079 -2.433 -3.760 1.00 94.81 183 ALA A CA 1
ATOM 1431 C C . ALA A 1 183 ? 15.403 -3.589 -4.720 1.00 94.81 183 ALA A C 1
ATOM 1433 O O . ALA A 1 183 ? 15.709 -3.348 -5.887 1.00 94.81 183 ALA A O 1
ATOM 1434 N N . LEU A 1 184 ? 15.281 -4.839 -4.259 1.00 96.69 184 LEU A N 1
ATOM 1435 C CA . LEU A 1 184 ? 15.457 -6.025 -5.095 1.00 96.69 184 LEU A CA 1
ATOM 1436 C C . LEU A 1 184 ? 14.403 -6.082 -6.206 1.00 96.69 184 LEU A C 1
ATOM 1438 O O . LEU A 1 184 ? 14.756 -6.292 -7.363 1.00 96.69 184 LEU A O 1
ATOM 1442 N N . MET A 1 185 ? 13.128 -5.847 -5.881 1.00 95.81 185 MET A N 1
ATOM 1443 C CA . MET A 1 185 ? 12.047 -5.792 -6.872 1.00 95.81 185 MET A CA 1
ATOM 1444 C C . MET A 1 185 ? 12.290 -4.699 -7.917 1.00 95.81 185 MET A C 1
ATOM 1446 O O . MET A 1 185 ? 12.098 -4.944 -9.104 1.00 95.81 185 MET A O 1
ATOM 1450 N N . PHE A 1 186 ? 12.759 -3.519 -7.496 1.00 93.56 186 PHE A N 1
ATOM 1451 C CA . PHE A 1 186 ? 13.129 -2.439 -8.412 1.00 93.56 186 PHE A CA 1
ATOM 1452 C C . PHE A 1 186 ? 14.300 -2.828 -9.318 1.00 93.56 186 PHE A C 1
ATOM 1454 O O . PHE A 1 186 ? 14.219 -2.652 -10.529 1.00 93.56 186 PHE A O 1
ATOM 1461 N N . GLY A 1 187 ? 15.358 -3.419 -8.758 1.00 93.81 187 GLY A N 1
ATOM 1462 C CA . GLY A 1 187 ? 16.497 -3.903 -9.536 1.00 93.81 187 GLY A CA 1
ATOM 1463 C C . GLY A 1 187 ? 16.090 -4.952 -10.572 1.00 93.81 187 GLY A C 1
ATOM 1464 O O . GLY A 1 187 ? 16.440 -4.825 -11.741 1.00 93.81 187 GLY A O 1
ATOM 1465 N N . LEU A 1 188 ? 15.294 -5.949 -10.173 1.00 95.50 188 LEU A N 1
ATOM 1466 C CA . LEU A 1 188 ? 14.774 -6.977 -11.080 1.00 95.50 188 LEU A CA 1
ATOM 1467 C C . LEU A 1 188 ? 13.895 -6.383 -12.183 1.00 95.50 188 LEU A C 1
ATOM 1469 O O . LEU A 1 188 ? 13.997 -6.803 -13.333 1.00 95.50 188 LEU A O 1
ATOM 1473 N N . PHE A 1 189 ? 13.067 -5.393 -11.849 1.00 93.75 189 PHE A N 1
ATOM 1474 C CA . PHE A 1 189 ? 12.230 -4.698 -12.819 1.00 93.75 189 PHE A CA 1
ATOM 1475 C C . PHE A 1 189 ? 13.060 -3.945 -13.863 1.00 93.75 189 PHE A C 1
ATOM 1477 O O . PHE A 1 189 ? 12.855 -4.147 -15.057 1.00 93.75 189 PHE A O 1
ATOM 1484 N N . VAL A 1 190 ? 14.038 -3.144 -13.425 1.00 92.19 190 VAL A N 1
ATOM 1485 C CA . VAL A 1 190 ? 14.948 -2.418 -14.325 1.00 92.19 190 VAL A CA 1
ATOM 1486 C C . VAL A 1 190 ? 15.728 -3.395 -15.204 1.00 92.19 190 VAL A C 1
ATOM 1488 O O . VAL A 1 190 ? 15.860 -3.173 -16.404 1.00 92.19 190 VAL A O 1
ATOM 1491 N N . MET A 1 191 ? 16.218 -4.503 -14.640 1.00 93.81 191 MET A N 1
ATOM 1492 C CA . MET A 1 191 ? 16.911 -5.533 -15.417 1.00 93.81 191 MET A CA 1
ATOM 1493 C C . MET A 1 191 ? 15.995 -6.146 -16.481 1.00 93.81 191 MET A C 1
ATOM 1495 O O . MET A 1 191 ? 16.395 -6.234 -17.638 1.00 93.81 191 MET A O 1
ATOM 1499 N N . ALA A 1 192 ? 14.761 -6.511 -16.123 1.00 91.56 192 ALA A N 1
ATOM 1500 C CA . ALA A 1 192 ? 13.790 -7.070 -17.060 1.00 91.56 192 ALA A CA 1
ATOM 1501 C C . ALA A 1 192 ? 13.423 -6.080 -18.177 1.00 91.56 192 ALA A C 1
ATOM 1503 O O . ALA A 1 192 ? 13.404 -6.461 -19.346 1.00 91.56 192 ALA A O 1
ATOM 1504 N N . GLU A 1 193 ? 13.190 -4.810 -17.835 1.00 89.69 193 GLU A N 1
ATOM 1505 C CA . GLU A 1 193 ? 12.928 -3.743 -18.804 1.00 89.69 193 GLU A CA 1
ATOM 1506 C C . GLU A 1 193 ? 14.110 -3.576 -19.769 1.00 89.69 193 GLU A C 1
ATOM 1508 O O . GLU A 1 193 ? 13.923 -3.592 -20.984 1.00 89.69 193 GLU A O 1
ATOM 1513 N N . ARG A 1 194 ? 15.342 -3.478 -19.252 1.00 90.56 194 ARG A N 1
ATOM 1514 C CA . ARG A 1 194 ? 16.551 -3.309 -20.074 1.00 90.56 194 ARG A CA 1
ATOM 1515 C C . ARG A 1 194 ? 16.806 -4.513 -20.974 1.00 90.56 194 ARG A C 1
ATOM 1517 O O . ARG A 1 194 ? 17.155 -4.327 -22.138 1.00 90.56 194 ARG A O 1
ATOM 1524 N N . SER A 1 195 ? 16.610 -5.731 -20.470 1.00 91.38 195 SER A N 1
ATOM 1525 C CA . SER A 1 195 ? 16.721 -6.953 -21.271 1.00 91.38 195 SER A CA 1
ATOM 1526 C C . SER A 1 195 ? 15.666 -7.009 -22.376 1.00 91.38 195 SER A C 1
ATOM 1528 O O . SER A 1 195 ? 15.998 -7.345 -23.512 1.00 91.38 195 SER A O 1
ATOM 1530 N N . LEU A 1 196 ? 14.417 -6.640 -22.074 1.00 90.12 196 LEU A N 1
ATOM 1531 C CA . LEU A 1 196 ? 13.338 -6.594 -23.060 1.00 90.12 196 LEU A CA 1
ATOM 1532 C C . LEU A 1 196 ? 13.604 -5.524 -24.124 1.00 90.12 196 LEU A C 1
ATOM 1534 O O . LEU A 1 196 ? 13.477 -5.803 -25.313 1.00 90.12 196 LEU A O 1
ATOM 1538 N N . ALA A 1 197 ? 14.037 -4.331 -23.714 1.00 87.88 197 ALA A N 1
ATOM 1539 C CA . ALA A 1 197 ? 14.379 -3.251 -24.630 1.00 87.88 197 ALA A CA 1
ATOM 1540 C C . ALA A 1 197 ? 15.549 -3.617 -25.549 1.00 87.88 197 ALA A C 1
ATOM 1542 O O . ALA A 1 197 ? 15.478 -3.376 -26.753 1.00 87.88 197 ALA A O 1
ATOM 1543 N N . TYR A 1 198 ? 16.588 -4.260 -25.008 1.00 90.94 198 TYR A N 1
ATOM 1544 C CA . TYR A 1 198 ? 17.705 -4.770 -25.799 1.00 90.94 198 TYR A CA 1
ATOM 1545 C C . TYR A 1 198 ? 17.244 -5.813 -26.825 1.00 90.94 198 TYR A C 1
ATOM 1547 O O . TYR A 1 198 ? 17.584 -5.714 -28.003 1.00 90.94 198 TYR A O 1
ATOM 1555 N N . PHE A 1 199 ? 16.426 -6.782 -26.403 1.00 92.44 199 PHE A N 1
ATOM 1556 C CA . PHE A 1 199 ? 15.913 -7.831 -27.282 1.00 92.44 199 PHE A CA 1
ATOM 1557 C C . PHE A 1 199 ? 15.023 -7.269 -28.401 1.00 92.44 199 PHE A C 1
ATOM 1559 O O . PHE A 1 199 ? 15.243 -7.564 -29.573 1.00 92.44 199 PHE A O 1
ATOM 1566 N N . VAL A 1 200 ? 14.049 -6.418 -28.065 1.00 90.75 200 VAL A N 1
ATOM 1567 C CA . VAL A 1 200 ? 13.136 -5.811 -29.047 1.00 90.75 200 VAL A CA 1
ATOM 1568 C C . VAL A 1 200 ? 13.892 -4.869 -29.984 1.00 90.75 200 VAL A C 1
ATOM 1570 O O . VAL A 1 200 ? 13.677 -4.912 -31.194 1.00 90.75 200 VAL A O 1
ATOM 1573 N N . GLY A 1 201 ? 14.826 -4.074 -29.458 1.00 87.81 201 GLY A N 1
ATOM 1574 C CA . GLY A 1 201 ? 15.689 -3.221 -30.271 1.00 87.81 201 GLY A CA 1
ATOM 1575 C C . GLY A 1 201 ? 16.535 -4.025 -31.259 1.00 87.81 201 GLY A C 1
ATOM 1576 O O . GLY A 1 201 ? 16.659 -3.628 -32.414 1.00 87.81 201 GLY A O 1
ATOM 1577 N N . HIS A 1 202 ? 17.050 -5.187 -30.847 1.00 91.69 202 HIS A N 1
ATOM 1578 C CA . HIS A 1 202 ? 17.801 -6.077 -31.730 1.00 91.69 202 HIS A CA 1
ATOM 1579 C C . HIS A 1 202 ? 16.929 -6.690 -32.837 1.00 91.69 202 HIS A C 1
ATOM 1581 O O . HIS A 1 202 ? 17.363 -6.767 -33.982 1.00 91.69 202 HIS A O 1
ATOM 1587 N N . VAL A 1 203 ? 15.697 -7.099 -32.517 1.00 93.19 203 VAL A N 1
ATOM 1588 C CA . VAL A 1 203 ? 14.788 -7.749 -33.478 1.00 93.19 203 VAL A CA 1
ATOM 1589 C C . VAL A 1 203 ? 14.174 -6.754 -34.469 1.00 93.19 203 VAL A C 1
ATOM 1591 O O . VAL A 1 203 ? 14.044 -7.071 -35.648 1.00 93.19 203 VAL A O 1
ATOM 1594 N N . PHE A 1 204 ? 13.791 -5.558 -34.012 1.00 90.44 204 PHE A N 1
ATOM 1595 C CA . PHE A 1 204 ? 13.013 -4.598 -34.809 1.00 90.44 204 PHE A CA 1
ATOM 1596 C C . PHE A 1 204 ? 13.800 -3.354 -35.246 1.00 90.44 204 PHE A C 1
ATOM 1598 O O . PHE A 1 204 ? 13.273 -2.538 -36.000 1.00 90.44 204 PHE A O 1
ATOM 1605 N N . GLY A 1 205 ? 15.037 -3.176 -34.774 1.00 87.75 205 GLY A N 1
ATOM 1606 C CA . GLY A 1 205 ? 15.907 -2.058 -35.155 1.00 87.75 205 GLY A CA 1
ATOM 1607 C C . GLY A 1 205 ? 15.446 -0.676 -34.676 1.00 87.75 205 GLY A C 1
ATOM 1608 O O . GLY A 1 205 ? 15.964 0.327 -35.159 1.00 87.75 205 GLY A O 1
ATOM 1609 N N . ASN A 1 206 ? 14.469 -0.589 -33.764 1.00 83.44 206 ASN A N 1
ATOM 1610 C CA . ASN A 1 206 ? 13.928 0.683 -33.273 1.00 83.44 206 ASN A CA 1
ATOM 1611 C C . ASN A 1 206 ? 13.467 0.575 -31.802 1.00 83.44 206 ASN A C 1
ATOM 1613 O O . ASN A 1 206 ? 12.733 -0.347 -31.439 1.00 83.44 206 ASN A O 1
ATOM 1617 N N . SER A 1 207 ? 13.901 1.527 -30.962 1.00 78.00 207 SER A N 1
ATOM 1618 C CA . SER A 1 207 ? 13.626 1.582 -29.515 1.00 78.00 207 SER A CA 1
ATOM 1619 C C . SER A 1 207 ? 12.153 1.825 -29.183 1.00 78.00 207 SER A C 1
ATOM 1621 O O . SER A 1 207 ? 11.664 1.330 -28.169 1.00 78.00 207 SER A O 1
ATOM 1623 N N . VAL A 1 208 ? 11.405 2.505 -30.054 1.00 81.31 208 VAL A N 1
ATOM 1624 C CA . VAL A 1 208 ? 9.991 2.841 -29.819 1.00 81.31 208 VAL A CA 1
ATOM 1625 C C . VAL A 1 208 ? 9.125 1.581 -29.708 1.00 81.31 208 VAL A C 1
ATOM 1627 O O . VAL A 1 208 ? 8.198 1.528 -28.895 1.00 81.31 208 VAL A O 1
ATOM 1630 N N . TYR A 1 209 ? 9.460 0.523 -30.455 1.00 85.62 209 TYR A N 1
ATOM 1631 C CA . TYR A 1 209 ? 8.757 -0.759 -30.351 1.00 85.62 209 TYR A CA 1
ATOM 1632 C C . TYR A 1 209 ? 8.939 -1.413 -28.979 1.00 85.62 209 TYR A C 1
ATOM 1634 O O . TYR A 1 209 ? 8.019 -2.074 -28.500 1.00 85.62 209 TYR A O 1
ATOM 1642 N N . ALA A 1 210 ? 10.077 -1.199 -28.309 1.00 8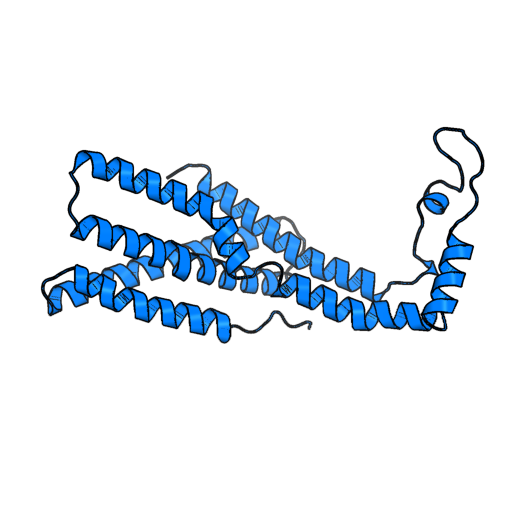4.94 210 ALA A N 1
ATOM 1643 C CA . ALA A 1 210 ? 10.291 -1.726 -26.964 1.00 84.94 210 ALA A CA 1
ATOM 1644 C C . ALA A 1 210 ? 9.280 -1.143 -25.973 1.00 84.94 210 ALA A C 1
ATOM 1646 O O . ALA A 1 210 ? 8.634 -1.900 -25.246 1.00 84.94 210 ALA A O 1
ATOM 1647 N N . SER A 1 211 ? 9.067 0.173 -25.991 1.00 85.81 211 SER A N 1
ATOM 1648 C CA . SER A 1 211 ? 8.064 0.823 -25.138 1.00 85.81 211 SER A CA 1
ATOM 1649 C C . SER A 1 211 ? 6.641 0.379 -25.488 1.00 85.81 211 SER A C 1
ATOM 1651 O O . SER A 1 211 ? 5.845 0.101 -24.588 1.00 85.81 211 SER A O 1
ATOM 1653 N N . ALA A 1 212 ? 6.334 0.227 -26.783 1.00 87.75 212 ALA A N 1
ATOM 1654 C CA . ALA A 1 212 ? 5.024 -0.228 -27.250 1.00 87.75 212 ALA A CA 1
ATOM 1655 C C . ALA A 1 212 ? 4.671 -1.653 -26.786 1.00 87.75 212 ALA A C 1
ATOM 1657 O O . ALA A 1 212 ? 3.505 -1.933 -26.517 1.00 87.75 212 ALA A O 1
ATOM 1658 N N . VAL A 1 213 ? 5.661 -2.543 -26.658 1.00 90.00 213 VAL A N 1
ATOM 1659 C CA . VAL A 1 213 ? 5.475 -3.911 -26.137 1.00 90.00 213 VAL A CA 1
ATOM 1660 C C . VAL A 1 213 ? 5.488 -3.936 -24.605 1.00 90.00 213 VAL A C 1
ATOM 1662 O O . VAL A 1 213 ? 4.697 -4.648 -23.988 1.00 90.00 213 VAL A O 1
ATOM 1665 N N . THR A 1 214 ? 6.354 -3.146 -23.969 1.00 89.25 214 THR A N 1
ATOM 1666 C CA . THR A 1 214 ? 6.542 -3.172 -22.509 1.00 89.25 214 THR A CA 1
ATOM 1667 C C . THR A 1 214 ? 5.315 -2.656 -21.758 1.00 89.25 214 THR A C 1
ATOM 1669 O O . THR A 1 214 ? 4.897 -3.263 -20.771 1.00 89.25 214 THR A O 1
ATOM 1672 N N . LEU A 1 215 ? 4.700 -1.569 -22.234 1.00 92.69 215 LEU A N 1
ATOM 1673 C CA . LEU A 1 215 ? 3.531 -0.960 -21.592 1.00 92.69 215 LEU A CA 1
ATOM 1674 C C . LEU A 1 215 ? 2.333 -1.917 -21.428 1.00 92.69 215 LEU A C 1
ATOM 1676 O O . LEU A 1 215 ? 1.854 -2.044 -20.300 1.00 92.69 215 LEU A O 1
ATOM 1680 N N . PRO A 1 216 ? 1.831 -2.612 -22.469 1.00 94.12 216 PRO A N 1
ATOM 1681 C CA . PRO A 1 216 ? 0.699 -3.525 -22.316 1.00 94.12 216 PRO A CA 1
ATOM 1682 C C . PRO A 1 216 ? 1.039 -4.744 -21.456 1.00 94.12 216 PRO A C 1
ATOM 1684 O O . PRO A 1 216 ? 0.200 -5.174 -20.665 1.00 94.12 216 PRO A O 1
ATOM 1687 N N . VAL A 1 217 ? 2.265 -5.274 -21.554 1.00 91.81 217 VAL A N 1
ATOM 1688 C CA . VAL A 1 217 ? 2.712 -6.394 -20.711 1.00 91.81 217 VAL A CA 1
ATOM 1689 C C . VAL A 1 217 ? 2.698 -5.986 -19.239 1.00 91.81 217 VAL A C 1
ATOM 1691 O O . VAL A 1 217 ? 2.104 -6.677 -18.413 1.00 91.81 217 VAL A O 1
ATOM 1694 N N . MET A 1 218 ? 3.285 -4.836 -18.906 1.00 93.06 218 MET A N 1
ATOM 1695 C CA . MET A 1 218 ? 3.333 -4.363 -17.522 1.00 93.06 218 MET A CA 1
ATOM 1696 C C . MET A 1 218 ? 1.968 -3.913 -17.012 1.00 93.06 218 MET A C 1
ATOM 1698 O O . MET A 1 218 ? 1.624 -4.213 -15.873 1.00 93.06 218 MET A O 1
ATOM 1702 N N . GLY A 1 219 ? 1.145 -3.295 -17.860 1.00 94.25 219 GLY A N 1
ATOM 1703 C CA . GLY A 1 219 ? -0.245 -2.985 -17.534 1.00 94.25 219 GLY A CA 1
ATOM 1704 C C . GLY A 1 219 ? -1.047 -4.243 -17.187 1.00 94.25 219 GLY A C 1
ATOM 1705 O O . GLY A 1 219 ? -1.751 -4.261 -16.177 1.00 94.25 219 GLY A O 1
ATOM 1706 N N . LEU A 1 220 ? -0.892 -5.325 -17.961 1.00 95.31 220 LEU A N 1
ATOM 1707 C CA . LEU A 1 220 ? -1.525 -6.613 -17.668 1.00 95.31 220 LEU A CA 1
ATOM 1708 C C . LEU A 1 220 ? -1.024 -7.196 -16.342 1.00 95.31 220 LEU A C 1
ATOM 1710 O O . LEU A 1 220 ? -1.841 -7.599 -15.517 1.00 95.31 220 LEU A O 1
ATOM 1714 N N . VAL A 1 221 ? 0.293 -7.203 -16.108 1.00 93.56 221 VAL A N 1
ATOM 1715 C CA . VAL A 1 221 ? 0.883 -7.672 -14.843 1.00 93.56 221 VAL A CA 1
ATOM 1716 C C . VAL A 1 221 ? 0.338 -6.875 -13.661 1.00 93.56 221 VAL A C 1
ATOM 1718 O O . VAL A 1 221 ? -0.078 -7.475 -12.673 1.00 93.56 221 VAL A O 1
ATOM 1721 N N . THR A 1 222 ? 0.270 -5.546 -13.759 1.00 94.25 222 THR A N 1
ATOM 1722 C CA . THR A 1 222 ? -0.314 -4.691 -12.721 1.00 94.25 222 THR A CA 1
ATOM 1723 C C . THR A 1 222 ? -1.786 -5.026 -12.491 1.00 94.25 222 THR A C 1
ATOM 1725 O O . THR A 1 222 ? -2.181 -5.243 -11.350 1.00 94.25 222 THR A O 1
ATOM 1728 N N . VAL A 1 223 ? -2.606 -5.149 -13.538 1.00 95.25 223 VAL A N 1
ATOM 1729 C CA . VAL A 1 223 ? -4.027 -5.505 -13.383 1.00 95.25 223 VAL A CA 1
ATOM 1730 C C . VAL A 1 223 ? -4.195 -6.873 -12.720 1.00 95.25 223 VAL A C 1
ATOM 1732 O O . VAL A 1 223 ? -5.008 -7.008 -11.805 1.00 95.25 223 VAL A O 1
ATOM 1735 N N . LEU A 1 224 ? -3.421 -7.877 -13.140 1.00 94.94 224 LEU A N 1
ATOM 1736 C CA . LEU A 1 224 ? -3.450 -9.213 -12.545 1.00 94.94 224 LEU A CA 1
ATOM 1737 C C . LEU A 1 224 ? -3.004 -9.177 -11.086 1.00 94.94 224 LEU A C 1
ATOM 1739 O O . LEU A 1 224 ? -3.676 -9.738 -10.229 1.00 94.94 224 LEU A O 1
ATOM 1743 N N . LEU A 1 225 ? -1.925 -8.464 -10.775 1.00 93.75 225 LEU A N 1
ATOM 1744 C CA . LEU A 1 225 ? -1.420 -8.326 -9.414 1.00 93.75 225 LEU A CA 1
ATOM 1745 C C . LEU A 1 225 ? -2.465 -7.665 -8.502 1.00 93.75 225 LEU A C 1
ATOM 1747 O O . LEU A 1 225 ? -2.714 -8.153 -7.406 1.00 93.75 225 LEU A O 1
ATOM 1751 N N . TRP A 1 226 ? -3.140 -6.615 -8.965 1.00 93.19 226 TRP A N 1
ATOM 1752 C CA . TRP A 1 226 ? -4.169 -5.922 -8.185 1.00 93.19 226 TRP A CA 1
ATOM 1753 C C . TRP A 1 226 ? -5.495 -6.686 -8.071 1.00 93.19 226 TRP A C 1
ATOM 1755 O O . TRP A 1 226 ? -6.232 -6.464 -7.112 1.00 93.19 226 TRP A O 1
ATOM 1765 N N . ARG A 1 227 ? -5.813 -7.583 -9.013 1.00 92.62 227 ARG A N 1
ATOM 1766 C CA . ARG A 1 227 ? -7.031 -8.413 -8.963 1.00 92.62 227 ARG A CA 1
ATOM 1767 C C . ARG A 1 227 ? -6.841 -9.750 -8.255 1.00 92.62 227 ARG A C 1
ATOM 1769 O O . ARG A 1 227 ? -7.776 -10.229 -7.626 1.00 92.62 227 ARG A O 1
ATOM 1776 N N . CYS A 1 228 ? -5.672 -10.366 -8.393 1.00 91.69 228 CYS A N 1
ATOM 1777 C CA . CYS A 1 228 ? -5.409 -11.722 -7.914 1.00 91.69 228 CYS A CA 1
ATOM 1778 C C . CYS A 1 228 ? -4.698 -11.752 -6.563 1.00 91.69 228 CYS A C 1
ATOM 1780 O O . CYS A 1 228 ? -4.665 -12.804 -5.928 1.00 91.69 228 CYS A O 1
ATOM 1782 N N . MET A 1 229 ? -4.099 -10.644 -6.116 1.00 87.00 229 MET A N 1
ATOM 1783 C CA . MET A 1 229 ? -3.442 -10.640 -4.817 1.00 87.00 229 MET A CA 1
ATOM 1784 C C . MET A 1 229 ? -4.492 -10.761 -3.707 1.00 87.00 229 MET A C 1
ATOM 1786 O O . MET A 1 229 ? -5.399 -9.926 -3.643 1.00 87.00 229 MET A O 1
ATOM 1790 N N . PRO A 1 230 ? -4.370 -11.769 -2.825 1.00 83.38 230 PRO A N 1
ATOM 1791 C CA . PRO A 1 230 ? -5.363 -12.014 -1.794 1.00 83.38 230 PRO A CA 1
ATOM 1792 C C . PRO A 1 230 ? -5.523 -10.789 -0.897 1.00 83.38 230 PRO A C 1
ATOM 1794 O O . PRO A 1 230 ? -4.554 -10.084 -0.575 1.00 83.38 230 PRO A O 1
ATOM 1797 N N . SER A 1 231 ? -6.767 -10.536 -0.495 1.00 84.06 231 SER A N 1
ATOM 1798 C CA . SER A 1 231 ? -7.064 -9.569 0.551 1.00 84.06 231 SER A CA 1
ATOM 1799 C C . SER A 1 231 ? -6.341 -9.949 1.839 1.00 84.06 231 SER A C 1
ATOM 1801 O O . SER A 1 231 ? -6.045 -11.113 2.100 1.00 84.06 231 SER A O 1
ATOM 1803 N N . ALA A 1 232 ? -6.056 -8.945 2.658 1.00 77.94 232 ALA A N 1
ATOM 1804 C CA . ALA A 1 232 ? -5.703 -9.171 4.043 1.00 77.94 232 ALA A CA 1
ATOM 1805 C C . ALA A 1 232 ? -6.931 -9.784 4.724 1.00 77.94 232 ALA A C 1
ATOM 1807 O O . ALA A 1 232 ? -7.927 -9.089 4.942 1.00 77.94 232 ALA A O 1
ATOM 1808 N N . GLU A 1 233 ? -6.872 -11.092 4.952 1.00 74.44 233 GLU A N 1
ATOM 1809 C CA . GLU A 1 233 ? -7.880 -11.838 5.695 1.00 74.44 233 GLU A CA 1
ATOM 1810 C C . GLU A 1 233 ? -7.596 -11.738 7.195 1.00 74.44 233 GLU A C 1
ATOM 1812 O O . GLU A 1 233 ? -6.440 -11.694 7.633 1.00 74.44 233 GLU A O 1
ATOM 1817 N N . ILE A 1 234 ? -8.684 -11.662 7.958 1.00 61.06 234 ILE A N 1
ATOM 1818 C CA . ILE A 1 234 ? -8.683 -11.757 9.415 1.00 61.06 234 ILE A CA 1
ATOM 1819 C C . ILE A 1 234 ? -8.443 -13.236 9.731 1.00 61.06 234 ILE A C 1
ATOM 1821 O O . ILE A 1 234 ? -9.171 -14.082 9.213 1.00 61.06 234 ILE A O 1
ATOM 1825 N N . VAL A 1 235 ? -7.391 -13.532 10.496 1.00 56.84 235 VAL A N 1
ATOM 1826 C CA . VAL A 1 235 ? -7.052 -14.896 10.942 1.00 56.84 235 VAL A CA 1
ATOM 1827 C C . VAL A 1 235 ? -7.628 -15.119 12.327 1.00 56.84 235 VAL A C 1
ATOM 1829 O O . VAL A 1 235 ? -7.426 -14.219 13.170 1.00 56.84 235 VAL A O 1
#

Foldseek 3Di:
DDPCPVVVLLVVLLVLLVLLLVLVVVLVCQLPDALVPDDDPCNVVVQADPVPRDGHDDCSVVVQVVCCVVQVHRVSVSVCRNPVVSVVSSQCSQFVVLDLVVQLVVCVVVLVVVVVVVVVVVVVVDDDPLVVLVSVLCCCLVRRQQRSLLVVVLSVQSNVCSPVDPDPVSSSVSSVVSVVSSVVSVVVVVVVLVVQQVVCCVVPVDSSVSSVVSNVVSVVVRVCSVVVPDGPDDD

Radius of gyration: 25.73 Å; chains: 1; bounding box: 56×41×75 Å